Protein AF-A0A1D9NYT1-F1 (afdb_monomer_lite)

Organism: NCBI:txid185008

Structure (mmCIF, N/CA/C/O backbone):
data_AF-A0A1D9NYT1-F1
#
_entry.id   AF-A0A1D9NYT1-F1
#
loop_
_atom_site.group_PDB
_atom_site.id
_atom_site.type_symbol
_atom_site.label_atom_id
_atom_site.label_alt_id
_atom_site.label_comp_id
_atom_site.label_asym_id
_atom_site.label_entity_id
_atom_site.label_seq_id
_atom_site.pdbx_PDB_ins_code
_atom_site.Cartn_x
_atom_site.Cartn_y
_atom_site.Cartn_z
_atom_site.occupancy
_atom_site.B_iso_or_equiv
_atom_site.auth_seq_id
_atom_site.auth_comp_id
_atom_site.auth_asym_id
_atom_site.auth_atom_id
_atom_site.pdbx_PDB_model_num
ATOM 1 N N . MET A 1 1 ? 17.964 -14.470 -13.530 1.00 56.12 1 MET A N 1
ATOM 2 C CA . MET A 1 1 ? 18.693 -13.486 -14.362 1.00 56.12 1 MET A CA 1
ATOM 3 C C . MET A 1 1 ? 19.911 -14.200 -14.914 1.00 56.12 1 MET A C 1
ATOM 5 O O . MET A 1 1 ? 20.527 -14.920 -14.144 1.00 56.12 1 MET A O 1
ATOM 9 N N . ILE A 1 2 ? 20.193 -14.087 -16.212 1.00 63.97 2 ILE A N 1
ATOM 10 C CA . ILE A 1 2 ? 21.280 -14.829 -16.874 1.00 63.97 2 ILE A CA 1
ATOM 11 C C . ILE A 1 2 ? 22.540 -13.960 -16.817 1.00 63.97 2 ILE A C 1
ATOM 13 O O . ILE A 1 2 ? 22.477 -12.775 -17.153 1.00 63.97 2 ILE A O 1
ATOM 17 N N . SER A 1 3 ? 23.648 -14.510 -16.321 1.00 74.56 3 SER A N 1
ATOM 18 C CA . SER A 1 3 ? 24.915 -13.779 -16.234 1.00 74.56 3 SER A CA 1
ATOM 19 C C . SER A 1 3 ? 25.551 -13.613 -17.623 1.00 74.56 3 SER A C 1
ATOM 21 O O . SER A 1 3 ? 25.216 -14.335 -18.561 1.00 74.56 3 SER A O 1
ATOM 23 N N . ALA A 1 4 ? 26.485 -12.669 -17.783 1.00 74.50 4 ALA A N 1
ATOM 24 C CA . ALA A 1 4 ? 27.159 -12.452 -19.069 1.00 74.50 4 ALA A CA 1
ATOM 25 C C . ALA A 1 4 ? 27.926 -13.703 -19.553 1.00 74.50 4 ALA A C 1
ATOM 27 O O . ALA A 1 4 ? 27.957 -13.991 -20.750 1.00 74.50 4 ALA A O 1
ATOM 28 N N . SER A 1 5 ? 28.485 -14.489 -18.622 1.00 78.38 5 SER A N 1
ATOM 29 C CA . SER A 1 5 ? 29.131 -15.772 -18.922 1.00 78.38 5 SER A CA 1
ATOM 30 C C . SER A 1 5 ? 28.139 -16.811 -19.439 1.00 78.38 5 SER A C 1
ATOM 32 O O . SER A 1 5 ? 28.433 -17.496 -20.418 1.00 78.38 5 SER A O 1
ATOM 34 N N . ASP A 1 6 ? 26.949 -16.882 -18.842 1.00 82.12 6 ASP A N 1
ATOM 35 C CA . ASP A 1 6 ? 25.911 -17.834 -19.247 1.00 82.12 6 ASP A CA 1
ATOM 36 C C . ASP A 1 6 ? 25.328 -17.470 -20.619 1.00 82.12 6 ASP A C 1
ATOM 38 O O . ASP A 1 6 ? 25.086 -18.347 -21.447 1.00 82.12 6 ASP A O 1
ATOM 42 N N . CYS A 1 7 ? 25.164 -16.174 -20.910 1.00 80.44 7 CYS A N 1
ATOM 43 C CA . CYS A 1 7 ? 24.760 -15.703 -22.235 1.00 80.44 7 CYS A CA 1
ATOM 44 C C . CYS A 1 7 ? 25.785 -16.082 -23.316 1.00 80.44 7 CYS A C 1
ATOM 46 O O . CYS A 1 7 ? 25.397 -16.510 -24.404 1.00 80.44 7 CYS A O 1
ATOM 48 N N . LYS A 1 8 ? 27.089 -15.954 -23.028 1.00 83.12 8 LYS A N 1
ATOM 49 C CA . LYS A 1 8 ? 28.162 -16.345 -23.956 1.00 83.12 8 LYS A CA 1
ATOM 50 C C . LYS A 1 8 ? 28.163 -17.852 -24.210 1.00 83.12 8 LYS A C 1
ATOM 52 O O . LYS A 1 8 ? 28.224 -18.272 -25.365 1.00 83.12 8 LYS A O 1
ATOM 57 N N . ALA A 1 9 ? 28.042 -18.655 -23.152 1.00 86.31 9 ALA A N 1
ATOM 58 C CA . ALA A 1 9 ? 27.946 -20.108 -23.261 1.00 86.31 9 ALA A CA 1
ATOM 59 C C . ALA A 1 9 ? 26.717 -20.535 -24.081 1.00 86.31 9 ALA A C 1
ATOM 61 O O . ALA A 1 9 ? 26.832 -21.362 -24.983 1.00 86.31 9 ALA A O 1
ATOM 62 N N . ALA A 1 10 ? 25.561 -19.910 -23.842 1.00 86.75 10 ALA A N 1
ATOM 63 C CA . ALA A 1 10 ? 24.339 -20.182 -24.591 1.00 86.75 10 ALA A CA 1
ATOM 64 C C . ALA A 1 10 ? 24.484 -19.864 -26.089 1.00 86.75 10 ALA A C 1
ATOM 66 O O . ALA A 1 10 ? 24.037 -20.648 -26.923 1.00 86.75 10 ALA A O 1
ATOM 67 N N . VAL A 1 11 ? 25.122 -18.744 -26.459 1.00 87.00 11 VAL A N 1
ATOM 68 C CA . VAL A 1 11 ? 25.332 -18.418 -27.881 1.00 87.00 11 VAL A CA 1
ATOM 69 C C . VAL A 1 11 ? 26.270 -19.418 -28.555 1.00 87.00 11 VAL A C 1
ATOM 71 O O . VAL A 1 11 ? 25.957 -19.835 -29.670 1.00 87.00 11 VAL A O 1
ATOM 74 N N . LEU A 1 12 ? 27.352 -19.833 -27.882 1.00 88.50 12 LEU A N 1
ATOM 75 C CA . LEU A 1 12 ? 28.302 -20.823 -28.403 1.00 88.50 12 LEU A CA 1
ATOM 76 C C . LEU A 1 12 ? 27.639 -22.183 -28.657 1.00 88.50 12 LEU A C 1
ATOM 78 O O . LEU A 1 12 ? 27.743 -22.710 -29.763 1.00 88.50 12 LEU A O 1
ATOM 82 N N . LEU A 1 13 ? 26.892 -22.701 -27.677 1.00 90.25 13 LEU A N 1
ATOM 83 C CA . LEU A 1 13 ? 26.182 -23.980 -27.798 1.00 90.25 13 LEU A CA 1
ATOM 84 C C . LEU A 1 13 ? 25.122 -23.944 -28.909 1.00 90.25 13 LEU A C 1
ATOM 86 O O . LEU A 1 13 ? 24.969 -24.906 -29.659 1.00 90.25 13 LEU A O 1
ATOM 90 N N . ILE A 1 14 ? 24.409 -22.820 -29.061 1.00 89.38 14 ILE A N 1
ATOM 91 C CA . ILE A 1 14 ? 23.433 -22.656 -30.148 1.00 89.38 14 ILE A CA 1
ATOM 92 C C . ILE A 1 14 ? 24.137 -22.585 -31.509 1.00 89.38 14 ILE A C 1
ATOM 94 O O . ILE A 1 14 ? 23.627 -23.171 -32.461 1.00 89.38 14 ILE A O 1
ATOM 98 N N . SER A 1 15 ? 25.274 -21.885 -31.638 1.00 87.38 15 SER A N 1
ATOM 99 C CA . SER A 1 15 ? 26.021 -21.871 -32.906 1.00 87.38 15 SER A CA 1
ATOM 100 C C . SER A 1 15 ? 26.554 -23.251 -33.273 1.00 87.38 15 SER A C 1
ATOM 102 O O . SER A 1 15 ? 26.341 -23.679 -34.398 1.00 87.38 15 SER A O 1
ATOM 104 N N . GLU A 1 16 ? 27.137 -23.979 -32.319 1.00 92.31 16 GLU A N 1
ATOM 105 C CA . GLU A 1 16 ? 27.673 -25.326 -32.541 1.00 92.31 16 GLU A CA 1
ATOM 106 C C . GLU A 1 16 ? 26.578 -26.313 -32.976 1.00 92.31 16 GLU A C 1
ATOM 108 O O . GLU A 1 16 ? 26.756 -27.083 -33.922 1.00 92.31 16 GLU A O 1
ATOM 113 N N . ALA A 1 17 ? 25.404 -26.248 -32.341 1.00 90.31 17 ALA A N 1
ATOM 114 C CA . ALA A 1 17 ? 24.260 -27.065 -32.729 1.00 90.31 17 ALA A CA 1
ATOM 115 C C . ALA A 1 17 ? 23.771 -26.737 -34.150 1.00 90.31 17 ALA A C 1
ATOM 117 O O . ALA A 1 17 ? 23.423 -27.642 -34.909 1.00 90.31 17 ALA A O 1
ATOM 118 N N . VAL A 1 18 ? 23.745 -25.452 -34.524 1.00 90.62 18 VAL A N 1
ATOM 119 C CA . VAL A 1 18 ? 23.340 -25.015 -35.868 1.00 90.62 18 VAL A CA 1
ATOM 120 C C . VAL A 1 18 ? 24.358 -25.439 -36.927 1.00 90.62 18 VAL A C 1
ATOM 122 O O . VAL A 1 18 ? 23.951 -25.936 -37.976 1.00 90.62 18 VAL A O 1
ATOM 125 N N . ASP A 1 19 ? 25.655 -25.326 -36.639 1.00 91.94 19 ASP A N 1
ATOM 126 C CA . ASP A 1 19 ? 26.734 -25.780 -37.527 1.00 91.94 19 ASP A CA 1
ATOM 127 C C . ASP A 1 19 ? 26.713 -27.309 -37.704 1.00 91.94 19 ASP A C 1
ATOM 129 O O . ASP A 1 19 ? 26.993 -27.823 -38.786 1.00 91.94 19 ASP A O 1
ATOM 133 N N . SER A 1 20 ? 26.265 -28.037 -36.676 1.00 92.25 20 SER A N 1
ATOM 134 C CA . SER A 1 20 ? 26.014 -29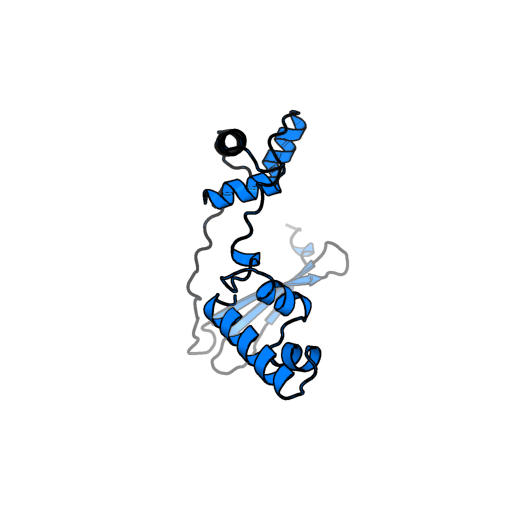.486 -36.716 1.00 92.25 20 SER A CA 1
ATOM 135 C C . SER A 1 20 ? 24.719 -29.876 -37.454 1.00 92.25 20 SER A C 1
ATOM 137 O O . SER A 1 20 ? 24.370 -31.055 -37.514 1.00 92.25 20 SER A O 1
ATOM 139 N N . GLY A 1 21 ? 23.985 -28.907 -38.017 1.00 90.56 21 GLY A N 1
ATOM 140 C CA . GLY A 1 21 ? 22.790 -29.129 -38.838 1.00 90.56 21 GLY A CA 1
ATOM 141 C C . GLY A 1 21 ? 21.449 -28.945 -38.119 1.00 90.56 21 GLY A C 1
ATOM 142 O O . GLY A 1 21 ? 20.398 -29.209 -38.711 1.00 90.56 21 GLY A O 1
ATOM 143 N N . ALA A 1 22 ? 21.431 -28.484 -36.863 1.00 89.38 22 ALA A N 1
ATOM 144 C CA . ALA A 1 22 ? 20.181 -28.188 -36.167 1.00 89.38 22 ALA A CA 1
ATOM 145 C C . ALA A 1 22 ? 19.535 -26.894 -36.685 1.00 89.38 22 ALA A C 1
ATOM 147 O O . ALA A 1 22 ? 20.186 -25.889 -36.970 1.00 89.38 22 ALA A O 1
ATOM 148 N N . VAL A 1 23 ? 18.202 -26.871 -36.742 1.00 89.94 23 VAL A N 1
ATOM 149 C CA . VAL A 1 23 ? 17.486 -25.637 -37.078 1.00 89.94 23 VAL A CA 1
ATOM 150 C C . VAL A 1 23 ? 17.529 -24.687 -35.880 1.00 89.94 23 VAL A C 1
ATOM 152 O O . VAL A 1 23 ? 17.097 -25.050 -34.787 1.00 89.94 23 VAL A O 1
ATOM 155 N N . LEU A 1 24 ? 17.973 -23.445 -36.099 1.00 87.75 24 LEU A N 1
ATOM 156 C CA . LEU A 1 24 ? 18.192 -22.431 -35.055 1.00 87.75 24 LEU A CA 1
ATOM 157 C C . LEU A 1 24 ? 17.027 -22.283 -34.066 1.00 87.75 24 LEU A C 1
ATOM 159 O O . LEU A 1 24 ? 17.259 -22.159 -32.870 1.00 87.75 24 LEU A O 1
ATOM 163 N N . TYR A 1 25 ? 15.770 -22.318 -34.528 1.00 87.62 25 TYR A N 1
ATOM 164 C CA . TYR A 1 25 ? 14.625 -22.182 -33.619 1.00 87.62 25 TYR A CA 1
ATOM 165 C C . TYR A 1 25 ? 14.515 -23.348 -32.624 1.00 87.62 25 TYR A C 1
ATOM 167 O O . TYR A 1 25 ? 14.107 -23.115 -31.491 1.00 87.62 25 TYR A O 1
ATOM 175 N N . LYS A 1 26 ? 14.883 -24.574 -33.030 1.00 90.25 26 LYS A N 1
ATOM 176 C CA . LYS A 1 26 ? 14.875 -25.754 -32.154 1.00 90.25 26 LYS A CA 1
ATOM 177 C C . LYS A 1 26 ? 15.991 -25.649 -31.125 1.00 90.25 26 LYS A C 1
ATOM 179 O O . LYS A 1 26 ? 15.722 -25.771 -29.941 1.00 90.25 26 LYS A O 1
ATOM 184 N N . ALA A 1 27 ? 17.202 -25.301 -31.564 1.00 89.56 27 ALA A N 1
ATOM 185 C CA . ALA A 1 27 ? 18.340 -25.091 -30.668 1.00 89.56 27 ALA A CA 1
ATOM 186 C C . ALA A 1 27 ? 18.072 -23.986 -29.626 1.00 89.56 27 ALA A C 1
ATOM 188 O O . ALA A 1 27 ? 18.396 -24.140 -28.453 1.00 89.56 27 ALA A O 1
ATOM 189 N N . CYS A 1 28 ? 17.423 -22.884 -30.025 1.00 89.19 28 CYS A N 1
ATOM 190 C CA . CYS A 1 28 ? 17.000 -21.846 -29.083 1.00 89.19 28 CYS A CA 1
ATOM 191 C C . CYS A 1 28 ? 15.900 -22.329 -28.115 1.00 89.19 28 CYS A C 1
ATOM 193 O O . CYS A 1 28 ? 15.911 -21.937 -26.948 1.00 89.19 28 CYS A O 1
ATOM 195 N N . ALA A 1 29 ? 14.966 -23.167 -28.582 1.00 89.31 29 ALA A N 1
ATOM 196 C CA . ALA A 1 29 ? 13.872 -23.693 -27.766 1.00 89.31 29 ALA A CA 1
ATOM 197 C C . ALA A 1 29 ? 14.360 -24.632 -26.651 1.00 89.31 29 ALA A C 1
ATOM 199 O O . ALA A 1 29 ? 13.847 -24.530 -25.540 1.00 89.31 29 ALA A O 1
ATOM 200 N N . GLU A 1 30 ? 15.381 -25.459 -26.906 1.00 91.25 30 GLU A N 1
ATOM 201 C CA . GLU A 1 30 ? 15.987 -26.340 -25.888 1.00 91.25 30 GLU A CA 1
ATOM 202 C C . GLU A 1 30 ? 16.552 -25.558 -24.692 1.00 91.25 30 GLU A C 1
ATOM 204 O O . GLU A 1 30 ? 16.453 -25.989 -23.547 1.00 91.25 30 GLU A O 1
ATOM 209 N N . LEU A 1 31 ? 17.092 -24.360 -24.938 1.00 86.44 31 LEU A N 1
ATOM 210 C CA . LEU A 1 31 ? 17.597 -23.472 -23.886 1.00 86.44 31 LEU A CA 1
ATOM 211 C C . LEU A 1 31 ? 16.523 -22.529 -23.316 1.00 86.44 31 LEU A C 1
ATOM 213 O O . LEU A 1 31 ? 16.823 -21.719 -22.441 1.00 86.44 31 LEU A O 1
ATOM 217 N N . GLY A 1 32 ? 15.277 -22.604 -23.798 1.00 88.12 32 GLY A N 1
ATOM 218 C CA . GLY A 1 32 ? 14.173 -21.746 -23.354 1.00 88.12 32 GLY A CA 1
ATOM 219 C C . GLY A 1 32 ? 14.299 -20.283 -23.797 1.00 88.12 32 GLY A C 1
ATOM 220 O O . GLY A 1 32 ? 13.742 -19.385 -23.162 1.00 88.12 32 GLY A O 1
ATOM 221 N N . ILE A 1 33 ? 15.044 -20.013 -24.873 1.00 86.94 33 ILE A N 1
ATOM 222 C CA . ILE A 1 33 ? 15.375 -18.660 -25.333 1.00 86.94 33 ILE A CA 1
ATOM 223 C C . ILE A 1 33 ? 14.709 -18.391 -26.686 1.00 86.94 33 ILE A C 1
ATOM 225 O O . ILE A 1 33 ? 14.588 -19.260 -27.544 1.00 86.94 33 ILE A O 1
ATOM 229 N N . SER A 1 34 ? 14.277 -17.150 -26.920 1.00 87.25 34 SER A N 1
ATOM 230 C CA . SER A 1 34 ? 13.740 -16.760 -28.228 1.00 87.25 34 SER A CA 1
ATOM 231 C C . SER A 1 34 ? 14.856 -16.478 -29.244 1.00 87.25 34 SER A C 1
ATOM 233 O O . SER A 1 34 ? 15.895 -15.910 -28.898 1.00 87.25 34 SER A O 1
ATOM 235 N N . LYS A 1 35 ? 14.601 -16.734 -30.537 1.00 87.06 35 LYS A N 1
ATOM 236 C CA . LYS A 1 35 ? 15.493 -16.323 -31.645 1.00 87.06 35 LYS A CA 1
ATOM 237 C C . LYS A 1 35 ? 15.866 -14.834 -31.577 1.00 87.06 35 LYS A C 1
ATOM 239 O O . LYS A 1 35 ? 16.987 -14.454 -31.903 1.00 87.06 35 LYS A O 1
ATOM 244 N N . ARG A 1 36 ? 14.932 -13.984 -31.133 1.00 84.56 36 ARG A N 1
ATOM 245 C CA . ARG A 1 36 ? 15.146 -12.539 -30.956 1.00 84.56 36 ARG A CA 1
ATOM 246 C C . ARG A 1 36 ? 16.203 -12.253 -29.889 1.00 84.56 36 ARG A C 1
ATOM 248 O O . ARG A 1 36 ? 17.044 -11.387 -30.102 1.00 84.56 36 ARG A O 1
ATOM 255 N N . THR A 1 37 ? 16.164 -12.971 -28.770 1.00 83.75 37 THR A N 1
ATOM 256 C CA . THR A 1 37 ? 17.137 -12.840 -27.678 1.00 83.75 37 THR A CA 1
ATOM 257 C C . THR A 1 37 ? 18.516 -13.345 -28.108 1.00 83.75 37 THR A C 1
ATOM 259 O O . THR A 1 37 ? 19.492 -12.628 -27.916 1.00 83.75 37 THR A O 1
ATOM 262 N N . TYR A 1 38 ? 18.584 -14.497 -28.789 1.00 85.69 38 TYR A N 1
ATOM 263 C CA . TYR A 1 38 ? 19.827 -15.026 -29.370 1.00 85.69 38 TYR A CA 1
ATOM 264 C C . TYR A 1 38 ? 20.479 -14.030 -30.341 1.00 85.69 38 TYR A C 1
ATOM 266 O O . TYR A 1 38 ? 21.636 -13.657 -30.168 1.00 85.69 38 TYR A O 1
ATOM 274 N N . ASN A 1 39 ? 19.718 -13.520 -31.316 1.00 85.31 39 ASN A N 1
ATOM 275 C CA . ASN A 1 39 ? 20.224 -12.537 -32.278 1.00 85.31 39 ASN A CA 1
ATOM 276 C C . ASN A 1 39 ? 20.645 -11.225 -31.598 1.00 85.31 39 ASN A C 1
ATOM 278 O O . ASN A 1 39 ? 21.610 -10.595 -32.017 1.00 85.31 39 ASN A O 1
ATOM 282 N N . ARG A 1 40 ? 19.941 -10.807 -30.538 1.00 81.00 40 ARG A N 1
ATOM 283 C CA . ARG A 1 40 ? 20.298 -9.616 -29.753 1.00 81.00 40 ARG A CA 1
ATOM 284 C C . ARG A 1 40 ? 21.642 -9.783 -29.042 1.00 81.00 40 ARG A C 1
ATOM 286 O O . ARG A 1 40 ? 22.408 -8.823 -29.001 1.00 81.00 40 ARG A O 1
ATOM 293 N N . TRP A 1 41 ? 21.922 -10.965 -28.494 1.00 82.62 41 TRP A N 1
ATOM 294 C CA . TRP A 1 41 ? 23.212 -11.266 -27.869 1.00 82.62 41 TRP A CA 1
ATOM 295 C C . TRP A 1 41 ? 24.329 -11.405 -28.907 1.00 82.62 41 TRP A C 1
ATOM 297 O O . TRP A 1 41 ? 25.379 -10.804 -28.725 1.00 82.62 41 TRP A O 1
ATOM 307 N N . LYS A 1 42 ? 24.075 -12.099 -30.025 1.00 79.56 42 LYS A N 1
ATOM 308 C CA . LYS A 1 42 ? 25.046 -12.303 -31.114 1.00 79.56 42 LYS A CA 1
ATOM 309 C C . LYS A 1 42 ? 25.454 -11.007 -31.826 1.00 79.56 42 LYS A C 1
ATOM 311 O O . LYS A 1 42 ? 26.614 -10.846 -32.171 1.00 79.56 42 LYS A O 1
ATOM 316 N N . ASN A 1 43 ? 24.513 -10.086 -32.037 1.00 75.25 43 ASN A N 1
ATOM 317 C CA . ASN A 1 43 ? 24.761 -8.830 -32.756 1.00 75.25 43 ASN A CA 1
ATOM 318 C C . ASN A 1 43 ? 25.246 -7.689 -31.839 1.00 75.25 43 ASN A C 1
ATOM 320 O O . ASN A 1 43 ? 25.303 -6.541 -32.274 1.00 75.25 43 ASN A O 1
ATOM 324 N N . THR A 1 44 ? 25.514 -7.961 -30.556 1.00 67.88 44 THR A N 1
ATOM 325 C CA . THR A 1 44 ? 26.078 -6.968 -29.634 1.00 67.88 44 THR A CA 1
ATOM 326 C C . THR A 1 44 ? 27.583 -7.184 -29.533 1.00 67.88 44 THR A C 1
ATOM 328 O O . THR A 1 44 ? 28.040 -8.223 -29.075 1.00 67.88 44 THR A O 1
ATOM 331 N N . ASP A 1 45 ? 28.330 -6.167 -29.937 1.00 57.81 45 ASP A N 1
ATOM 332 C CA . ASP A 1 45 ? 29.715 -6.243 -30.399 1.00 57.81 45 ASP A CA 1
ATOM 333 C C . ASP A 1 45 ? 30.799 -6.390 -29.308 1.00 57.81 45 ASP A C 1
ATOM 335 O O . ASP A 1 45 ? 31.854 -5.794 -29.462 1.00 57.81 45 ASP A O 1
ATOM 339 N N . ASN A 1 46 ? 30.563 -7.125 -28.202 1.00 58.31 46 ASN A N 1
ATOM 340 C CA . ASN A 1 46 ? 31.637 -7.859 -27.484 1.00 58.31 46 ASN A CA 1
ATOM 341 C C . ASN A 1 46 ? 31.227 -8.581 -26.187 1.00 58.31 46 ASN A C 1
ATOM 343 O O . ASN A 1 46 ? 31.858 -9.579 -25.851 1.00 58.31 46 ASN A O 1
ATOM 347 N N . ASP A 1 47 ? 30.188 -8.159 -25.459 1.00 59.25 47 ASP A N 1
ATOM 348 C CA . ASP A 1 47 ? 30.081 -8.619 -24.058 1.00 59.25 47 ASP A CA 1
ATOM 349 C C . ASP A 1 47 ? 29.028 -9.694 -23.762 1.00 59.25 47 ASP A C 1
ATOM 351 O O . ASP A 1 47 ? 28.951 -10.166 -22.631 1.00 59.25 47 ASP A O 1
ATOM 355 N N . TYR A 1 48 ? 28.196 -10.111 -24.726 1.00 63.56 48 TYR A N 1
ATOM 356 C CA . TYR A 1 48 ? 27.083 -11.053 -24.477 1.00 63.56 48 TYR A CA 1
ATOM 357 C C . TYR A 1 48 ? 26.197 -10.661 -23.271 1.00 63.56 48 TYR A C 1
ATOM 359 O O . TYR A 1 48 ? 25.449 -11.476 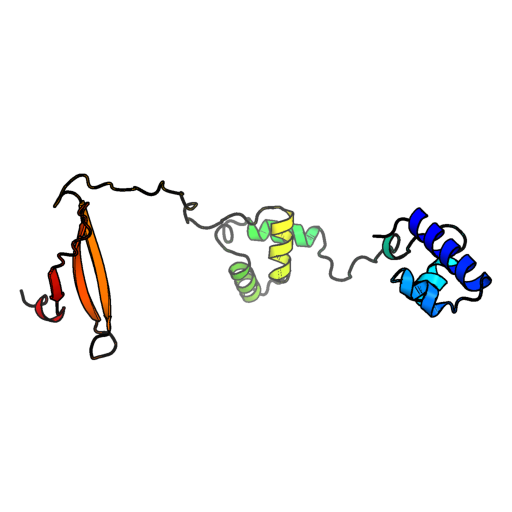-22.739 1.00 63.56 48 TYR A O 1
ATOM 367 N N . ILE A 1 49 ? 26.249 -9.404 -22.819 1.00 61.56 49 ILE A N 1
ATOM 368 C CA . ILE A 1 49 ? 25.491 -8.942 -21.660 1.00 61.56 49 ILE A CA 1
ATOM 369 C C . ILE A 1 49 ? 24.030 -8.816 -22.073 1.00 61.56 49 ILE A C 1
ATOM 371 O O . ILE A 1 49 ? 23.694 -8.205 -23.096 1.00 61.56 49 ILE A O 1
ATOM 375 N N . ASP A 1 50 ? 23.131 -9.353 -21.248 1.00 64.25 50 ASP A N 1
ATOM 376 C CA . ASP A 1 50 ? 21.720 -9.056 -21.411 1.00 64.25 50 ASP A CA 1
ATOM 377 C C . ASP A 1 50 ? 21.476 -7.569 -21.118 1.00 64.25 50 ASP A C 1
ATOM 379 O O . ASP A 1 50 ? 21.467 -7.135 -19.968 1.00 64.25 50 ASP A O 1
ATOM 383 N N . LYS A 1 51 ? 21.273 -6.766 -22.172 1.00 62.62 51 LYS A N 1
ATOM 384 C CA . LYS A 1 51 ? 21.053 -5.312 -22.064 1.00 62.62 51 LYS A CA 1
ATOM 385 C C . LYS A 1 51 ? 19.814 -4.942 -21.246 1.00 62.62 51 LYS A C 1
ATOM 387 O O . LYS A 1 51 ? 19.679 -3.785 -20.868 1.00 62.62 51 LYS A O 1
ATOM 392 N N . CYS A 1 52 ? 18.923 -5.891 -20.946 1.00 60.84 52 CYS A N 1
ATOM 393 C CA . CYS A 1 52 ? 17.868 -5.692 -19.951 1.00 60.84 52 CYS A CA 1
ATOM 394 C C . CYS A 1 52 ? 18.442 -5.265 -18.588 1.00 60.84 52 CYS A C 1
ATOM 396 O O . CYS A 1 52 ? 17.807 -4.478 -17.891 1.00 60.84 52 CYS A O 1
ATOM 398 N N . THR A 1 53 ? 19.639 -5.750 -18.242 1.00 60.19 53 THR A N 1
ATOM 399 C CA . THR A 1 53 ? 20.348 -5.466 -16.988 1.00 60.19 53 THR A CA 1
ATOM 400 C C . THR A 1 53 ? 21.011 -4.088 -16.998 1.00 60.19 53 THR A C 1
ATOM 402 O O . THR A 1 53 ? 21.039 -3.412 -15.977 1.00 60.19 53 THR A O 1
ATOM 405 N N . THR A 1 54 ? 21.511 -3.645 -18.153 1.00 61.12 54 THR A N 1
ATOM 406 C CA . THR A 1 54 ? 22.265 -2.383 -18.301 1.00 61.12 54 THR A CA 1
ATOM 407 C C . THR A 1 54 ? 21.419 -1.229 -18.838 1.00 61.12 54 THR A C 1
ATOM 409 O O . THR A 1 54 ? 21.921 -0.124 -19.035 1.00 61.12 54 THR A O 1
ATOM 412 N N . CYS A 1 55 ? 20.137 -1.466 -19.127 1.00 63.59 55 CYS A N 1
ATOM 413 C CA . CYS A 1 55 ? 19.245 -0.435 -19.635 1.00 63.59 55 CYS A CA 1
ATOM 414 C C . CYS A 1 55 ? 18.994 0.609 -18.542 1.00 63.59 55 CYS A C 1
ATOM 416 O O . CYS A 1 55 ? 18.226 0.374 -17.607 1.00 63.59 55 CYS A O 1
ATOM 418 N N . VAL A 1 56 ? 19.635 1.773 -18.682 1.00 69.75 56 VAL A N 1
ATOM 419 C CA . VAL A 1 56 ? 19.332 2.958 -17.878 1.00 69.75 56 VAL A CA 1
ATOM 420 C C . VAL A 1 56 ? 17.922 3.404 -18.246 1.00 69.75 56 VAL A C 1
ATOM 422 O O . VAL A 1 56 ? 17.680 3.933 -19.331 1.00 69.75 56 VAL A O 1
ATOM 425 N N . ARG A 1 57 ? 16.965 3.128 -17.360 1.00 73.94 57 ARG A N 1
ATOM 426 C CA . ARG A 1 57 ? 15.593 3.608 -17.524 1.00 73.94 57 ARG A CA 1
ATOM 427 C C . ARG A 1 57 ? 15.572 5.096 -17.176 1.00 73.94 57 ARG A C 1
ATOM 429 O O . ARG A 1 57 ? 16.053 5.442 -16.097 1.00 73.94 57 ARG A O 1
ATOM 436 N N . PRO A 1 58 ? 15.034 5.966 -18.048 1.00 77.81 58 PRO A N 1
ATOM 437 C CA . PRO A 1 58 ? 14.882 7.372 -17.707 1.00 77.81 58 PRO A CA 1
ATOM 438 C C . PRO A 1 58 ? 13.980 7.507 -16.480 1.00 77.81 58 PRO A C 1
ATOM 440 O O . PRO A 1 58 ? 13.077 6.689 -16.263 1.00 77.81 58 PRO A O 1
ATOM 443 N N . GLU A 1 59 ? 14.229 8.534 -15.671 1.00 75.81 59 GLU A N 1
ATOM 444 C CA . GLU A 1 59 ? 13.362 8.809 -14.532 1.00 75.81 59 GLU A CA 1
ATOM 445 C C . GLU A 1 59 ? 11.942 9.123 -15.026 1.00 75.81 59 GLU A C 1
ATOM 447 O O . GLU A 1 59 ? 11.778 9.848 -16.013 1.00 75.81 59 GLU A O 1
ATOM 452 N N . PRO A 1 60 ? 10.897 8.561 -14.394 1.00 80.50 60 PRO A N 1
ATOM 453 C CA . PRO A 1 60 ? 9.533 8.811 -14.828 1.00 80.50 60 PRO A CA 1
ATOM 454 C C . PRO A 1 60 ? 9.192 10.295 -14.645 1.00 80.50 60 PRO A C 1
ATOM 456 O O . PRO A 1 60 ? 9.496 10.875 -13.607 1.00 80.50 60 PRO A O 1
ATOM 459 N N . ALA A 1 61 ? 8.501 10.896 -15.618 1.00 76.00 61 ALA A N 1
ATOM 460 C CA . ALA A 1 61 ? 8.144 12.320 -15.588 1.00 76.00 61 ALA A CA 1
ATOM 461 C C . ALA A 1 61 ? 7.322 12.726 -14.347 1.00 76.00 61 ALA A C 1
ATOM 463 O O . ALA A 1 61 ? 7.418 13.853 -13.879 1.00 76.00 61 ALA A O 1
ATOM 464 N N . ASN A 1 62 ? 6.560 11.783 -13.785 1.00 77.62 62 ASN A N 1
ATOM 465 C CA . ASN A 1 62 ? 5.709 11.989 -12.609 1.00 77.62 62 ASN A CA 1
ATOM 466 C C . ASN A 1 62 ? 6.413 11.615 -11.293 1.00 77.62 62 ASN A C 1
ATOM 468 O O . ASN A 1 62 ? 5.755 11.303 -10.298 1.00 77.62 62 ASN A O 1
ATOM 472 N N . LYS A 1 63 ? 7.748 11.539 -11.289 1.00 82.88 63 LYS A N 1
ATOM 473 C CA . LYS A 1 63 ? 8.510 11.276 -10.070 1.00 82.88 63 LYS A CA 1
ATOM 474 C C . LYS A 1 63 ? 8.358 12.475 -9.135 1.00 82.88 63 LYS A C 1
ATOM 476 O O . LYS A 1 63 ? 8.734 13.584 -9.498 1.00 82.88 63 LYS A O 1
ATOM 481 N N . LEU A 1 64 ? 7.833 12.225 -7.935 1.00 81.56 64 LEU A N 1
ATOM 482 C CA . LEU A 1 64 ? 7.746 13.242 -6.890 1.00 81.56 64 LEU A CA 1
ATOM 483 C C . LEU A 1 64 ? 9.131 13.812 -6.600 1.00 81.56 64 LEU A C 1
ATOM 485 O O . LEU A 1 64 ? 10.065 13.050 -6.309 1.00 81.56 64 LEU A O 1
ATOM 489 N N . LYS A 1 65 ? 9.234 15.137 -6.647 1.00 86.25 65 LYS A N 1
ATOM 490 C CA . LYS A 1 65 ? 10.444 15.865 -6.270 1.00 86.25 65 LYS A CA 1
ATOM 491 C C . LYS A 1 65 ? 10.707 15.695 -4.777 1.00 86.25 65 LYS A C 1
ATOM 493 O O . LYS A 1 65 ? 9.801 15.420 -3.990 1.00 86.25 65 LYS A O 1
ATOM 498 N N . THR A 1 66 ? 11.956 15.892 -4.370 1.00 85.38 66 THR A N 1
ATOM 499 C CA . THR A 1 66 ? 12.340 15.833 -2.952 1.00 85.38 66 THR A CA 1
ATOM 500 C C . THR A 1 66 ? 11.570 16.860 -2.116 1.00 85.38 66 THR A C 1
ATOM 502 O O . THR A 1 66 ? 11.128 16.538 -1.021 1.00 85.38 66 THR A O 1
ATOM 505 N N . GLU A 1 67 ? 11.321 18.047 -2.673 1.00 87.75 67 GLU A N 1
ATOM 506 C CA . GLU A 1 67 ? 10.527 19.112 -2.042 1.00 87.75 67 GLU A CA 1
ATOM 507 C C . GLU A 1 67 ? 9.075 18.678 -1.783 1.00 87.75 67 GLU A C 1
ATOM 509 O O . GLU A 1 67 ? 8.563 18.830 -0.678 1.00 87.75 67 GLU A O 1
ATOM 514 N N . GLU A 1 68 ? 8.422 18.059 -2.772 1.00 87.88 68 GLU A N 1
ATOM 515 C CA . GLU A 1 68 ? 7.044 17.563 -2.647 1.00 87.88 68 GLU A CA 1
ATOM 516 C C . GLU A 1 68 ? 6.948 16.427 -1.624 1.00 87.88 68 GLU A C 1
ATOM 518 O O . GLU A 1 68 ? 5.983 16.341 -0.868 1.00 87.88 68 GLU A O 1
ATOM 523 N N . ARG A 1 69 ? 7.968 15.561 -1.563 1.00 90.88 69 ARG A N 1
ATOM 524 C CA . ARG A 1 69 ? 8.063 14.511 -0.539 1.00 90.88 69 ARG A CA 1
ATOM 525 C C . ARG A 1 69 ? 8.159 15.110 0.860 1.00 90.88 69 ARG A C 1
ATOM 527 O O . ARG A 1 69 ? 7.504 14.611 1.767 1.00 90.88 69 ARG A O 1
ATOM 534 N N . GLN A 1 70 ? 8.945 16.167 1.029 1.00 89.12 70 GLN A N 1
ATOM 535 C CA . GLN A 1 70 ? 9.101 16.833 2.317 1.00 89.12 70 GLN A CA 1
ATOM 536 C C . GLN A 1 70 ? 7.811 17.533 2.749 1.00 89.12 70 GLN A C 1
ATOM 538 O O . GLN A 1 70 ? 7.377 17.355 3.880 1.00 89.12 70 GLN A O 1
ATOM 543 N N . LEU A 1 71 ? 7.113 18.176 1.809 1.00 91.06 71 LEU A N 1
ATOM 544 C CA . LEU A 1 71 ? 5.794 18.754 2.058 1.00 91.06 71 LEU A CA 1
ATOM 545 C C . LEU A 1 71 ? 4.769 17.702 2.521 1.00 91.06 71 LEU A C 1
ATOM 547 O O . LEU A 1 71 ? 3.952 17.978 3.401 1.00 91.06 71 LEU A O 1
ATOM 551 N N . ILE A 1 72 ? 4.818 16.483 1.966 1.00 91.56 72 ILE A N 1
ATOM 552 C CA . ILE A 1 72 ? 3.994 15.354 2.429 1.00 91.56 72 ILE A CA 1
ATOM 553 C C . ILE A 1 72 ? 4.312 15.012 3.892 1.00 91.56 72 ILE A C 1
ATOM 555 O O . ILE A 1 72 ? 3.380 14.833 4.678 1.00 91.56 72 ILE A O 1
ATOM 559 N N . PHE A 1 73 ? 5.592 14.944 4.273 1.00 89.06 73 PHE A N 1
ATOM 560 C CA . PHE A 1 73 ? 5.992 14.675 5.660 1.00 89.06 73 PHE A CA 1
ATOM 561 C C . PHE A 1 73 ? 5.528 15.769 6.615 1.00 89.06 73 PHE A C 1
ATOM 563 O O . PHE A 1 73 ? 4.881 15.464 7.615 1.00 89.06 73 PHE A O 1
ATOM 570 N N . ASP A 1 74 ? 5.786 17.030 6.278 1.00 90.31 74 ASP A N 1
ATOM 571 C CA . ASP A 1 74 ? 5.411 18.175 7.108 1.00 90.31 74 ASP A CA 1
ATOM 572 C C . ASP A 1 74 ? 3.892 18.231 7.316 1.00 90.31 74 ASP A C 1
ATOM 574 O O . ASP A 1 74 ? 3.408 18.450 8.427 1.00 90.31 74 ASP A O 1
ATOM 578 N N . THR A 1 75 ? 3.123 17.935 6.265 1.00 90.50 75 THR A N 1
ATOM 579 C CA . THR A 1 75 ? 1.661 17.875 6.349 1.00 90.50 75 THR A CA 1
ATOM 580 C C . THR A 1 75 ? 1.210 16.735 7.264 1.00 90.50 75 THR A C 1
ATOM 582 O O . THR A 1 75 ? 0.406 16.950 8.170 1.00 90.50 75 THR A O 1
ATOM 585 N N . MET A 1 76 ? 1.748 15.525 7.084 1.00 88.94 76 MET A N 1
ATOM 586 C CA . MET A 1 76 ? 1.361 14.346 7.873 1.00 88.94 76 MET A CA 1
ATOM 587 C C . MET A 1 76 ? 1.814 14.403 9.339 1.00 88.94 76 MET A C 1
ATOM 589 O O . MET A 1 76 ? 1.221 13.708 10.166 1.00 88.94 76 MET A O 1
ATOM 593 N N . ASN A 1 77 ? 2.847 15.187 9.652 1.00 87.81 77 ASN A N 1
ATOM 594 C CA . ASN A 1 77 ? 3.369 15.390 11.007 1.00 87.81 77 ASN A CA 1
ATOM 595 C C . ASN A 1 77 ? 2.851 16.677 11.668 1.00 87.81 77 ASN A C 1
ATOM 597 O O . ASN A 1 77 ? 3.215 16.973 12.805 1.00 87.81 77 ASN A O 1
ATOM 601 N N . SER A 1 78 ? 1.979 17.428 10.994 1.00 89.62 78 SER A N 1
ATOM 602 C CA . SER A 1 78 ? 1.310 18.578 11.599 1.00 89.62 78 SER A CA 1
ATOM 603 C C . SER A 1 78 ? 0.348 18.140 12.710 1.00 89.62 78 SER A C 1
ATOM 605 O O . SER A 1 78 ? -0.243 17.057 12.655 1.00 89.62 78 SER A O 1
ATOM 607 N N . GLU A 1 79 ? 0.149 18.998 13.714 1.00 86.06 79 GLU A N 1
ATOM 608 C CA . GLU A 1 79 ? -0.718 18.701 14.868 1.00 86.06 79 GLU A CA 1
ATOM 609 C C . GLU A 1 79 ? -2.155 18.349 14.453 1.00 86.06 79 GLU A C 1
ATOM 611 O O . GLU A 1 79 ? -2.801 17.501 15.069 1.00 86.06 79 GLU A O 1
ATOM 616 N N . GLU A 1 80 ? -2.637 18.950 13.365 1.00 88.50 80 GLU A N 1
ATOM 617 C CA . GLU A 1 80 ? -3.973 18.715 12.823 1.00 88.50 80 GLU A CA 1
ATOM 618 C C . GLU A 1 80 ? -4.149 17.297 12.247 1.00 88.50 80 GLU A C 1
ATOM 620 O O . GLU A 1 80 ? -5.215 16.685 12.384 1.00 88.50 80 GLU A O 1
ATOM 625 N N . PHE A 1 81 ? -3.105 16.758 11.611 1.00 87.81 81 PHE A N 1
ATOM 626 C CA . PHE A 1 81 ? -3.149 15.478 10.901 1.00 87.81 81 PHE A CA 1
ATOM 627 C C . PHE A 1 81 ? -2.418 14.342 11.631 1.00 87.81 81 PHE A C 1
ATOM 629 O O . PHE A 1 81 ? -2.460 13.201 11.169 1.00 87.81 81 PHE A O 1
ATOM 636 N N . ALA A 1 82 ? -1.832 14.605 12.803 1.00 82.69 82 ALA A N 1
ATOM 637 C CA . ALA A 1 82 ? -1.037 13.644 13.573 1.00 82.69 82 ALA A CA 1
ATOM 638 C C . ALA A 1 82 ? -1.753 12.304 13.843 1.00 82.69 82 ALA A C 1
ATOM 640 O O . ALA A 1 82 ? -1.132 11.243 13.815 1.00 82.69 82 ALA A O 1
ATOM 641 N N . SER A 1 83 ? -3.071 12.340 14.067 1.00 84.00 83 SER A N 1
ATOM 642 C CA . SER A 1 83 ? -3.896 11.151 14.347 1.00 84.00 83 SER A CA 1
ATOM 643 C C . SER A 1 83 ? -4.657 10.603 13.133 1.00 84.00 83 SER A C 1
ATOM 645 O O . SER A 1 83 ? -5.363 9.602 13.260 1.00 84.00 83 SER A O 1
ATOM 647 N N . LYS A 1 84 ? -4.530 11.241 11.964 1.00 87.56 84 LYS A N 1
ATOM 648 C CA . LYS A 1 84 ? -5.292 10.913 10.754 1.00 87.56 84 LYS A CA 1
ATOM 649 C C . LYS A 1 84 ? -4.479 10.054 9.792 1.00 87.56 84 LYS A C 1
ATOM 651 O O . LYS A 1 84 ? -3.251 10.122 9.723 1.00 87.56 84 LYS A O 1
ATOM 656 N N . THR A 1 85 ? -5.184 9.229 9.031 1.00 88.38 85 THR A N 1
ATOM 657 C CA . THR A 1 85 ? -4.587 8.392 7.981 1.00 88.38 85 THR A CA 1
ATOM 658 C C . THR A 1 85 ? -4.552 9.134 6.640 1.00 88.38 85 THR A C 1
ATOM 660 O O . THR A 1 85 ? -5.367 10.029 6.424 1.00 88.38 85 THR A O 1
ATOM 663 N N . PRO A 1 86 ? -3.664 8.769 5.693 1.00 90.69 86 PRO A N 1
ATOM 664 C CA . PRO A 1 86 ? -3.624 9.404 4.371 1.00 90.69 86 PRO A CA 1
ATOM 665 C C . PRO A 1 86 ? -4.973 9.418 3.634 1.00 90.69 86 PRO A C 1
ATOM 667 O O . PRO A 1 86 ? -5.301 10.412 2.990 1.00 90.69 86 PRO A O 1
ATOM 670 N N . CYS A 1 87 ? -5.778 8.362 3.795 1.00 90.94 87 CYS A N 1
ATOM 671 C CA . CYS A 1 87 ? -7.142 8.270 3.264 1.00 90.94 87 CYS A CA 1
ATOM 672 C C . CYS A 1 87 ? -8.073 9.379 3.791 1.00 90.94 87 CYS A C 1
ATOM 674 O O . CYS A 1 87 ? -9.003 9.773 3.098 1.00 90.94 87 CYS A O 1
ATOM 676 N N . GLU A 1 88 ? -7.841 9.892 5.001 1.00 90.56 88 GLU A N 1
ATOM 677 C CA . GLU A 1 88 ? -8.615 10.993 5.587 1.00 90.56 88 GLU A CA 1
ATOM 678 C C . GLU A 1 88 ? -7.999 12.358 5.266 1.00 90.56 88 GLU A C 1
ATOM 680 O O . GLU A 1 88 ? -8.723 13.320 5.024 1.00 90.56 88 GLU A O 1
ATOM 685 N N . VAL A 1 89 ? -6.666 12.455 5.260 1.00 92.50 89 VAL A N 1
ATOM 686 C CA . VAL A 1 89 ? -5.943 13.717 5.036 1.00 92.50 89 VAL A CA 1
ATOM 687 C C . VAL A 1 89 ? -6.130 14.221 3.605 1.00 92.50 89 VAL A C 1
ATOM 689 O O . VAL A 1 89 ? -6.393 15.404 3.408 1.00 92.50 89 VAL A O 1
ATOM 692 N N . VAL A 1 90 ? -6.032 13.342 2.603 1.00 92.81 90 VAL A N 1
ATOM 693 C CA . VAL A 1 90 ? -6.111 13.743 1.187 1.00 92.81 90 VAL A CA 1
ATOM 694 C C . VAL A 1 90 ? -7.462 14.389 0.830 1.00 92.81 90 VAL A C 1
ATOM 696 O O . VAL A 1 90 ? -7.435 15.463 0.229 1.00 92.81 90 VAL A O 1
ATOM 699 N N . PRO A 1 91 ? -8.628 13.836 1.224 1.00 93.50 91 PRO A N 1
ATOM 700 C CA . PRO A 1 91 ? -9.914 14.515 1.055 1.00 93.50 91 PRO A CA 1
ATOM 701 C C . PRO A 1 91 ? -9.988 15.870 1.766 1.00 93.50 91 PRO A C 1
ATOM 703 O O . PRO A 1 91 ? -10.415 16.840 1.155 1.00 93.50 91 PRO A O 1
ATOM 706 N N . ILE A 1 92 ? -9.499 15.975 3.009 1.00 93.38 92 ILE A N 1
ATOM 707 C CA . ILE A 1 92 ? -9.517 17.244 3.762 1.00 93.38 92 ILE A CA 1
ATOM 708 C C . ILE A 1 92 ? -8.681 18.322 3.055 1.00 93.38 92 ILE A C 1
ATOM 710 O O . ILE A 1 92 ? -9.068 19.490 3.021 1.00 93.38 92 ILE A O 1
ATOM 714 N N . LEU A 1 93 ? -7.531 17.950 2.486 1.00 94.00 93 LEU A N 1
ATOM 715 C CA . LEU A 1 93 ? -6.708 18.863 1.691 1.00 94.00 93 LEU A CA 1
ATOM 716 C C . LEU A 1 93 ? -7.409 19.266 0.388 1.00 94.00 93 LEU A C 1
ATOM 718 O O . LEU A 1 93 ? -7.386 20.442 0.024 1.00 94.00 93 LEU A O 1
ATOM 722 N N . ALA A 1 94 ? -8.076 18.320 -0.277 1.00 92.69 94 ALA A N 1
ATOM 723 C CA . ALA A 1 94 ? -8.846 18.588 -1.488 1.00 92.69 94 ALA A CA 1
ATOM 724 C C . ALA A 1 94 ? -10.026 19.538 -1.222 1.00 92.69 94 ALA A C 1
ATOM 726 O O . ALA A 1 94 ? -10.229 20.472 -1.997 1.00 92.69 94 ALA A O 1
ATOM 727 N N . ASP A 1 95 ? -10.728 19.377 -0.096 1.00 94.25 95 ASP A N 1
ATOM 728 C CA . ASP A 1 95 ? -11.796 20.285 0.347 1.00 94.25 95 ASP A CA 1
ATOM 729 C C . ASP A 1 95 ? -11.274 21.713 0.590 1.00 94.25 95 ASP A C 1
ATOM 731 O O . ASP A 1 95 ? -11.997 22.692 0.408 1.00 94.25 95 ASP A O 1
ATOM 735 N N . ARG A 1 96 ? -9.992 21.853 0.953 1.00 93.38 96 ARG A N 1
ATOM 736 C CA . ARG A 1 96 ? -9.288 23.143 1.096 1.00 93.38 96 ARG A CA 1
ATOM 737 C C . ARG A 1 96 ? -8.714 23.678 -0.218 1.00 93.38 96 ARG A C 1
ATOM 739 O O . ARG A 1 96 ? -8.103 24.744 -0.218 1.00 93.38 96 ARG A O 1
ATOM 746 N N . GLY A 1 97 ? -8.873 22.950 -1.323 1.00 92.19 97 GLY A N 1
ATOM 747 C CA . GLY A 1 97 ? -8.305 23.298 -2.625 1.00 92.19 97 GLY A CA 1
ATOM 748 C C . GLY A 1 97 ? -6.789 23.098 -2.728 1.00 92.19 97 GLY A C 1
ATOM 749 O O . GLY A 1 97 ? -6.168 23.634 -3.644 1.00 92.19 97 GLY A O 1
ATOM 750 N N . ILE A 1 98 ? -6.178 22.344 -1.809 1.00 92.00 98 ILE A N 1
ATOM 751 C CA . ILE A 1 98 ? -4.733 22.092 -1.777 1.00 92.00 98 ILE A CA 1
ATOM 752 C C . ILE A 1 98 ? -4.464 20.691 -2.328 1.00 92.00 98 ILE A C 1
ATOM 754 O O . ILE A 1 98 ? -4.864 19.690 -1.737 1.00 92.00 98 ILE A O 1
ATOM 758 N N . TYR A 1 99 ? -3.738 20.604 -3.445 1.00 89.94 99 TYR A N 1
ATOM 759 C CA . TYR A 1 99 ? -3.300 19.328 -4.011 1.00 89.94 99 TYR A CA 1
ATOM 760 C C . TYR A 1 99 ? -1.781 19.180 -3.915 1.00 89.94 99 TYR A C 1
ATOM 762 O O . TYR A 1 99 ? -1.040 19.925 -4.550 1.00 89.94 99 TYR A O 1
ATOM 770 N N . ILE A 1 100 ? -1.333 18.196 -3.131 1.00 89.88 100 ILE A N 1
ATOM 771 C CA . ILE A 1 100 ? 0.089 17.849 -2.981 1.00 89.88 100 ILE A CA 1
ATOM 772 C C . ILE A 1 100 ? 0.422 16.630 -3.849 1.00 89.88 100 ILE A C 1
ATOM 774 O O . ILE A 1 100 ? 1.303 16.680 -4.701 1.00 89.88 100 ILE A O 1
ATOM 778 N N . ALA A 1 101 ? -0.291 15.519 -3.643 1.00 91.00 101 ALA A N 1
ATOM 779 C CA . ALA A 1 101 ? -0.112 14.278 -4.388 1.00 91.00 101 ALA A CA 1
ATOM 780 C C . ALA A 1 101 ? -1.327 13.351 -4.222 1.00 91.00 101 ALA A C 1
ATOM 782 O O . ALA A 1 101 ? -2.177 13.564 -3.359 1.00 91.00 101 ALA A O 1
ATOM 783 N N . SER A 1 102 ? -1.374 12.273 -5.012 1.00 90.56 102 SER A N 1
ATOM 784 C CA . SER A 1 102 ? -2.373 11.210 -4.842 1.00 90.56 102 SER A CA 1
ATOM 785 C C . SER A 1 102 ? -2.216 10.469 -3.509 1.00 90.56 102 SER A C 1
ATOM 787 O O . SER A 1 102 ? -1.099 10.307 -3.014 1.00 90.56 102 SER A O 1
ATOM 789 N N . GLU A 1 103 ? -3.303 9.892 -2.997 1.00 92.31 103 GLU A N 1
ATOM 790 C CA . GLU A 1 103 ? -3.299 9.026 -1.807 1.00 92.31 103 GLU A CA 1
ATOM 791 C C . GLU A 1 103 ? -2.256 7.898 -1.896 1.00 92.31 103 GLU A C 1
ATOM 793 O O . GLU A 1 103 ? -1.488 7.658 -0.963 1.00 92.31 103 GLU A O 1
ATOM 798 N N . SER A 1 104 ? -2.147 7.250 -3.060 1.00 90.56 104 SER A N 1
ATOM 799 C CA . SER A 1 104 ? -1.160 6.186 -3.281 1.00 90.56 104 SER A CA 1
ATOM 800 C C . SER A 1 104 ? 0.286 6.674 -3.133 1.00 90.56 104 SER A C 1
ATOM 802 O O . SER A 1 104 ? 1.164 5.918 -2.711 1.00 90.56 104 SER A O 1
ATOM 804 N N . SER A 1 105 ? 0.540 7.941 -3.464 1.00 90.75 105 SER A N 1
ATOM 805 C CA . SER A 1 105 ? 1.849 8.567 -3.323 1.00 90.75 105 SER A CA 1
ATOM 806 C C . SER A 1 105 ? 2.170 8.866 -1.861 1.00 90.75 105 SER A C 1
ATOM 808 O O . SER A 1 105 ? 3.288 8.581 -1.439 1.00 90.75 105 SER A O 1
ATOM 810 N N . PHE A 1 106 ? 1.194 9.340 -1.077 1.00 91.88 106 PHE A N 1
ATOM 811 C CA . PHE A 1 106 ? 1.347 9.507 0.374 1.00 91.88 106 PHE A CA 1
ATOM 812 C C . PHE A 1 106 ? 1.751 8.187 1.037 1.00 91.88 106 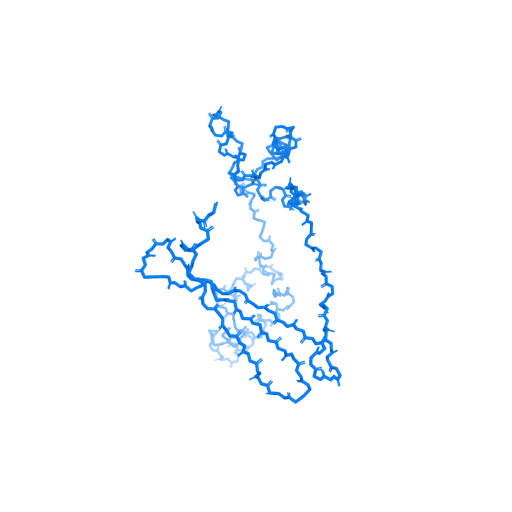PHE A C 1
ATOM 814 O O . PHE A 1 106 ? 2.745 8.134 1.758 1.00 91.88 106 PHE A O 1
ATOM 821 N N . TYR A 1 107 ? 1.043 7.095 0.730 1.00 91.50 107 TYR A N 1
ATOM 822 C CA . TYR A 1 107 ? 1.381 5.779 1.277 1.00 91.50 107 TYR A CA 1
ATOM 823 C C . TYR A 1 107 ? 2.779 5.306 0.871 1.00 91.50 107 TYR A C 1
ATOM 825 O O . TYR A 1 107 ? 3.494 4.755 1.704 1.00 91.50 107 TYR A O 1
ATOM 833 N N . LYS A 1 108 ? 3.199 5.517 -0.383 1.00 89.31 108 LYS A N 1
ATOM 834 C CA . LYS A 1 108 ? 4.554 5.151 -0.831 1.00 89.31 108 LYS A CA 1
ATOM 835 C C . LYS A 1 108 ? 5.630 5.928 -0.072 1.00 89.31 108 LYS A C 1
ATOM 837 O O . LYS A 1 108 ? 6.564 5.309 0.425 1.00 89.31 108 LYS A O 1
ATOM 842 N N . VAL A 1 109 ? 5.467 7.245 0.059 1.00 90.31 109 VAL A N 1
ATOM 843 C CA . VAL A 1 109 ? 6.426 8.123 0.748 1.00 90.31 109 VAL A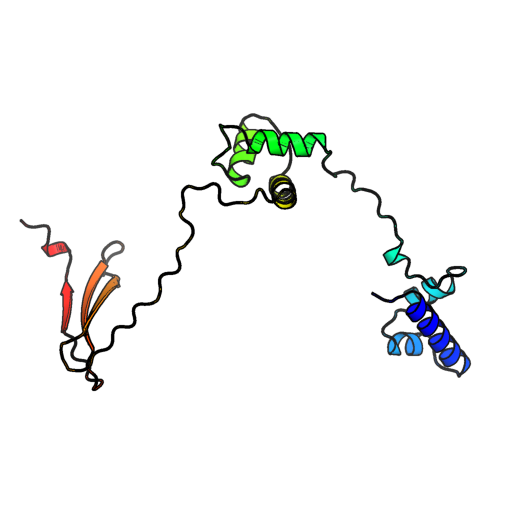 CA 1
ATOM 844 C C . VAL A 1 109 ? 6.530 7.768 2.235 1.00 90.31 109 VAL A C 1
ATOM 846 O O . VAL A 1 109 ? 7.630 7.545 2.735 1.00 90.31 109 VAL A O 1
ATOM 849 N N . LEU A 1 110 ? 5.398 7.594 2.923 1.00 88.94 110 LEU A N 1
ATOM 850 C CA . LEU A 1 110 ? 5.383 7.183 4.333 1.00 88.94 110 LEU A CA 1
ATOM 851 C C . LEU A 1 110 ? 5.956 5.775 4.543 1.00 88.94 110 LEU A C 1
ATOM 853 O O . LEU A 1 110 ? 6.538 5.491 5.589 1.00 88.94 110 LEU A O 1
ATOM 857 N N . LYS A 1 111 ? 5.809 4.882 3.555 1.00 88.94 111 LYS A N 1
ATOM 858 C CA . LYS A 1 111 ? 6.351 3.518 3.618 1.00 88.94 111 LYS A CA 1
ATOM 859 C C . LYS A 1 111 ? 7.865 3.519 3.464 1.00 88.94 111 LYS A C 1
ATOM 861 O O . LYS A 1 111 ? 8.534 2.786 4.182 1.00 88.94 111 LYS A O 1
ATOM 866 N N . GLU A 1 112 ? 8.391 4.336 2.552 1.00 87.25 112 GLU A N 1
ATOM 867 C CA . GLU A 1 112 ? 9.835 4.534 2.366 1.00 87.25 112 GLU A CA 1
ATOM 868 C C . GLU A 1 112 ? 10.497 5.082 3.641 1.00 87.25 112 GLU A C 1
ATOM 870 O O . GLU A 1 112 ? 11.579 4.629 4.002 1.00 87.25 112 GLU A O 1
ATOM 875 N N . ALA A 1 113 ? 9.825 5.984 4.362 1.00 84.19 113 ALA A N 1
ATOM 876 C CA . ALA A 1 113 ? 10.299 6.526 5.641 1.00 84.19 113 ALA A CA 1
ATOM 877 C C . ALA A 1 113 ? 9.953 5.676 6.875 1.00 84.19 113 ALA A C 1
ATOM 879 O O . ALA A 1 113 ? 10.305 6.045 7.991 1.00 84.19 113 ALA A O 1
ATOM 880 N N . ASN A 1 114 ? 9.283 4.533 6.697 1.00 82.81 114 ASN A N 1
ATOM 881 C CA . ASN A 1 114 ? 8.871 3.646 7.788 1.00 82.81 114 ASN A CA 1
ATOM 882 C C . ASN A 1 114 ? 7.972 4.323 8.858 1.00 82.81 114 ASN A C 1
ATOM 884 O O . ASN A 1 114 ? 7.919 3.881 10.003 1.00 82.81 114 ASN A O 1
ATOM 888 N N . GLU A 1 115 ? 7.223 5.366 8.478 1.00 80.88 115 GLU A N 1
ATOM 889 C CA . GLU A 1 115 ? 6.291 6.123 9.343 1.00 80.88 115 GLU A CA 1
ATOM 890 C C . GLU A 1 115 ? 4.832 5.640 9.236 1.00 80.88 115 GLU A C 1
ATOM 892 O O . GLU A 1 115 ? 3.893 6.257 9.748 1.00 80.88 115 GLU A O 1
ATOM 897 N N . LEU A 1 116 ? 4.632 4.501 8.573 1.00 77.06 116 LEU A N 1
ATOM 898 C CA . LEU A 1 116 ? 3.361 3.780 8.461 1.00 77.06 116 LEU A CA 1
ATOM 899 C C . LEU A 1 116 ? 3.053 2.964 9.731 1.00 77.06 116 LEU A C 1
ATOM 901 O O . LEU A 1 116 ? 2.545 1.844 9.673 1.00 77.06 116 LEU A O 1
ATOM 905 N N . SER A 1 117 ? 3.404 3.516 10.890 1.00 69.69 117 SER A N 1
ATOM 906 C CA . SER A 1 117 ? 3.100 2.938 12.190 1.00 69.69 117 SER A CA 1
ATOM 907 C C . SER A 1 117 ? 1.655 3.239 12.590 1.00 69.69 117 SER A C 1
ATOM 909 O O . SER A 1 117 ? 0.961 4.068 11.998 1.00 69.69 117 SER A O 1
ATOM 911 N N . HIS A 1 118 ? 1.161 2.503 13.582 1.00 66.00 118 HIS A N 1
ATOM 912 C CA . HIS A 1 118 ? -0.201 2.664 14.064 1.00 66.00 118 HIS A CA 1
ATOM 913 C C . HIS A 1 118 ? -0.365 4.045 14.726 1.00 66.00 118 HIS A C 1
ATOM 915 O O . HIS A 1 118 ? 0.205 4.287 15.784 1.00 66.00 118 HIS A O 1
ATOM 921 N N . ARG A 1 119 ? -1.123 4.953 14.091 1.00 69.38 119 ARG A N 1
ATOM 922 C CA . ARG A 1 119 ? -1.372 6.332 14.574 1.00 69.38 119 ARG A CA 1
ATOM 923 C C . ARG A 1 119 ? -2.620 6.461 15.466 1.00 69.38 119 ARG A C 1
ATOM 925 O O . ARG A 1 119 ? -2.929 7.543 15.956 1.00 69.38 119 ARG A O 1
ATOM 932 N N . GLY A 1 120 ? -3.351 5.361 15.663 1.00 68.31 120 GLY A N 1
ATOM 933 C CA . GLY A 1 120 ? -4.553 5.299 16.494 1.00 68.31 120 GLY A CA 1
ATOM 934 C C . GLY A 1 120 ? -4.253 5.001 17.964 1.00 68.31 120 GLY A C 1
ATOM 935 O O . GLY A 1 120 ? -3.180 4.518 18.312 1.00 68.31 120 GLY A O 1
ATOM 936 N N . ARG A 1 121 ? -5.245 5.229 18.833 1.00 67.06 121 ARG A N 1
ATOM 937 C CA . ARG A 1 121 ? -5.183 4.857 20.262 1.00 67.06 121 ARG A CA 1
ATOM 938 C C . ARG A 1 121 ? -5.412 3.364 20.510 1.00 67.06 121 ARG A C 1
ATOM 940 O O . ARG A 1 121 ? -5.622 2.972 21.655 1.00 67.06 121 ARG A O 1
ATOM 947 N N . ASP A 1 122 ? -5.462 2.550 19.459 1.00 68.12 122 ASP A N 1
ATOM 948 C CA . ASP A 1 122 ? -5.712 1.128 19.629 1.00 68.12 122 ASP A CA 1
ATOM 949 C C . ASP A 1 122 ? -4.463 0.470 20.216 1.00 68.12 122 ASP A C 1
ATOM 951 O O . ASP A 1 122 ? -3.333 0.696 19.769 1.00 68.12 122 ASP A O 1
ATOM 955 N N . HIS A 1 123 ? -4.661 -0.324 21.260 1.00 68.50 123 HIS A N 1
ATOM 956 C CA . HIS A 1 123 ? -3.555 -1.025 21.886 1.00 68.50 123 HIS A CA 1
ATOM 957 C C . HIS A 1 123 ? -3.073 -2.141 20.961 1.00 68.50 123 HIS A C 1
ATOM 959 O O . HIS A 1 123 ? -3.865 -2.854 20.341 1.00 68.50 123 HIS A O 1
ATOM 965 N N . ALA A 1 124 ? -1.755 -2.344 20.909 1.00 72.31 124 ALA A N 1
ATOM 966 C CA . ALA A 1 124 ? -1.201 -3.516 20.250 1.00 72.31 124 ALA A CA 1
ATOM 967 C C . ALA A 1 124 ? -1.869 -4.780 20.818 1.00 72.31 124 ALA A C 1
ATOM 969 O O . ALA A 1 124 ? -1.988 -4.935 22.035 1.00 72.31 124 ALA A O 1
ATOM 970 N N . LYS A 1 125 ? -2.319 -5.683 19.938 1.00 74.50 125 LYS A N 1
ATOM 971 C CA . LYS A 1 125 ? -2.967 -6.931 20.357 1.00 74.50 125 LYS A CA 1
ATOM 972 C C . LYS A 1 125 ? -2.020 -7.733 21.249 1.00 74.50 125 LYS A C 1
ATOM 974 O O . LYS A 1 125 ? -1.071 -8.346 20.764 1.00 74.50 125 LYS A O 1
ATOM 979 N N . THR A 1 126 ? -2.309 -7.781 22.543 1.00 79.31 126 THR A N 1
ATOM 980 C CA . THR A 1 126 ? -1.584 -8.640 23.478 1.00 79.31 126 THR A CA 1
ATOM 981 C C . THR A 1 126 ? -2.004 -10.088 23.249 1.00 79.31 126 THR A C 1
ATOM 983 O O . THR A 1 126 ? -3.165 -10.446 23.465 1.00 79.31 126 THR A O 1
ATOM 986 N N . LYS A 1 127 ? -1.068 -10.946 22.828 1.00 77.06 127 LYS A N 1
ATOM 987 C CA . LYS A 1 127 ? -1.285 -12.398 22.843 1.00 77.06 127 LYS A CA 1
ATOM 988 C C . LYS A 1 127 ? -1.398 -12.845 24.300 1.00 77.06 127 LYS A C 1
ATOM 990 O O . LYS A 1 127 ? -0.415 -12.808 25.030 1.00 77.06 127 LYS A O 1
ATOM 995 N N . ARG A 1 128 ? -2.600 -13.235 24.721 1.00 78.00 128 ARG A N 1
ATOM 996 C CA . ARG A 1 128 ? -2.812 -13.912 26.004 1.00 78.00 128 ARG A CA 1
ATOM 997 C C . ARG A 1 128 ? -2.550 -15.400 25.810 1.00 78.00 128 ARG A C 1
ATOM 999 O O . ARG A 1 128 ? -2.962 -15.961 24.794 1.00 78.00 128 ARG A O 1
ATOM 1006 N N . GLU A 1 129 ? -1.869 -16.024 26.763 1.00 78.25 129 GLU A N 1
ATOM 1007 C CA . GLU A 1 129 ? -1.780 -17.482 26.801 1.00 78.25 129 GLU A CA 1
ATOM 1008 C C . GLU A 1 129 ? -3.188 -18.066 26.957 1.00 78.25 129 GLU A C 1
ATOM 1010 O O . GLU A 1 129 ? -4.009 -17.556 27.724 1.00 78.25 129 GLU A O 1
ATOM 1015 N N . VAL A 1 130 ? -3.497 -19.103 26.178 1.00 73.19 130 VAL A N 1
ATOM 1016 C CA . VAL A 1 130 ? -4.812 -19.749 26.218 1.00 73.19 130 VAL A CA 1
ATOM 1017 C C . VAL A 1 130 ? -4.930 -20.507 27.539 1.00 73.19 130 VAL A C 1
ATOM 1019 O O . VAL A 1 130 ? -4.209 -21.479 27.766 1.00 73.19 130 VAL A O 1
ATOM 1022 N N . SER A 1 131 ? -5.849 -20.087 28.411 1.00 69.69 131 SER A N 1
ATOM 1023 C CA . SER A 1 131 ? -6.124 -20.787 29.666 1.00 69.69 131 SER A CA 1
ATOM 1024 C C . SER A 1 131 ? -6.772 -22.143 29.374 1.00 69.69 131 SER A C 1
ATOM 1026 O O . SER A 1 131 ? -7.956 -22.232 29.052 1.00 69.69 131 SER A O 1
ATOM 1028 N N . THR A 1 132 ? -5.988 -23.216 29.472 1.00 71.25 132 THR A N 1
ATOM 1029 C CA . THR A 1 132 ? -6.494 -24.585 29.310 1.00 71.25 132 THR A CA 1
ATOM 1030 C C . THR A 1 132 ? -6.993 -25.087 30.663 1.00 71.25 132 THR A C 1
ATOM 1032 O O . THR A 1 132 ? -6.200 -25.453 31.528 1.00 71.25 132 THR A O 1
ATOM 1035 N N . HIS A 1 133 ? -8.309 -25.087 30.874 1.00 71.62 133 HIS A N 1
ATOM 1036 C CA . HIS A 1 133 ? -8.910 -25.649 32.086 1.00 71.62 133 HIS A CA 1
ATOM 1037 C C . HIS A 1 133 ? -8.972 -27.182 31.984 1.00 71.62 133 HIS A C 1
ATOM 1039 O O . HIS A 1 133 ? -9.448 -27.723 30.987 1.00 71.62 133 HIS A O 1
ATOM 1045 N N . LYS A 1 134 ? -8.498 -27.893 33.015 1.00 69.12 134 LYS A N 1
ATOM 1046 C CA . LYS A 1 134 ? -8.532 -29.362 33.101 1.00 69.12 134 LYS A CA 1
ATOM 1047 C C . LYS A 1 134 ? -9.473 -29.787 34.228 1.00 69.12 134 LYS A C 1
ATOM 1049 O O . LYS A 1 134 ? -9.250 -29.409 35.372 1.00 69.12 134 LYS A O 1
ATOM 1054 N N . ALA A 1 135 ? -10.492 -30.586 33.911 1.00 72.19 135 ALA A N 1
ATOM 1055 C CA . ALA A 1 135 ? -11.349 -31.233 34.907 1.00 72.19 135 ALA A CA 1
ATOM 1056 C C . ALA A 1 135 ? -10.755 -32.598 35.301 1.00 72.19 135 ALA A C 1
ATOM 1058 O O . ALA A 1 135 ? -10.367 -33.374 34.427 1.00 72.19 135 ALA A O 1
ATOM 1059 N N . THR A 1 136 ? -10.669 -32.894 36.599 1.00 73.38 136 THR A N 1
ATOM 1060 C CA . THR A 1 136 ? -10.262 -34.202 37.152 1.00 73.38 136 THR A CA 1
ATOM 1061 C C . THR A 1 136 ? -11.439 -35.021 37.688 1.00 73.38 136 THR A C 1
ATOM 1063 O O . THR A 1 136 ? -11.286 -36.217 37.911 1.00 73.38 136 THR A O 1
ATOM 1066 N N . GLY A 1 137 ? -12.618 -34.418 37.846 1.00 74.75 137 GLY A N 1
ATOM 1067 C CA . GLY A 1 137 ? -13.844 -35.078 38.289 1.00 74.75 137 GLY A CA 1
ATOM 1068 C C . GLY A 1 137 ? -15.106 -34.359 37.801 1.00 74.75 137 GLY A C 1
ATOM 1069 O O . GLY A 1 137 ? -15.013 -33.267 37.230 1.00 74.75 137 GLY A O 1
ATOM 1070 N N . PRO A 1 138 ? -16.291 -34.962 37.997 1.00 75.88 138 PRO A N 1
ATOM 1071 C CA . PRO A 1 138 ? -17.549 -34.347 37.599 1.00 75.88 138 PRO A CA 1
ATOM 1072 C C . PRO A 1 138 ? -17.800 -33.047 38.373 1.00 75.88 138 PRO A C 1
ATOM 1074 O O . PRO A 1 138 ? -17.392 -32.902 39.524 1.00 75.88 138 PRO A O 1
ATOM 1077 N N . ASN A 1 139 ? -18.500 -32.105 37.738 1.00 75.31 139 ASN A N 1
ATOM 1078 C CA . ASN A 1 139 ? -18.931 -30.834 38.335 1.00 75.31 139 ASN A CA 1
ATOM 1079 C C . ASN A 1 139 ? -17.816 -29.833 38.722 1.00 75.31 139 ASN A C 1
ATOM 1081 O O . ASN A 1 139 ? -18.058 -28.910 39.498 1.00 75.31 139 ASN A O 1
ATOM 1085 N N . GLN A 1 140 ? -16.600 -29.990 38.191 1.00 76.38 140 GLN A N 1
ATOM 1086 C CA . GLN A 1 140 ? -15.470 -29.102 38.504 1.00 76.38 140 GLN A CA 1
ATOM 1087 C C . GLN A 1 140 ? -15.304 -27.930 37.535 1.00 76.38 140 GLN A C 1
ATOM 1089 O O . GLN A 1 140 ? -14.861 -26.857 37.939 1.00 76.38 140 GLN A O 1
ATOM 1094 N N . VAL A 1 141 ? -15.636 -28.127 36.258 1.00 78.25 141 VAL A N 1
ATOM 1095 C CA . VAL A 1 141 ? -15.518 -27.092 35.228 1.00 78.25 141 VAL A CA 1
ATOM 1096 C C . VAL A 1 141 ? -16.876 -26.890 34.580 1.00 78.25 141 VAL A C 1
ATOM 1098 O O . VAL A 1 141 ? -17.476 -27.827 34.050 1.00 78.25 141 VAL A O 1
ATOM 1101 N N . TRP A 1 142 ? -17.332 -25.643 34.621 1.00 76.44 142 TRP A N 1
ATOM 1102 C CA . TRP A 1 142 ? -18.563 -25.190 33.995 1.00 76.44 142 TRP A CA 1
ATOM 1103 C C . TRP A 1 142 ? -18.207 -24.313 32.804 1.00 76.44 142 TRP A C 1
ATOM 1105 O O . TRP A 1 142 ? -17.435 -23.364 32.933 1.00 76.44 142 TRP A O 1
ATOM 1115 N N . MET A 1 143 ? -18.777 -24.631 31.652 1.00 78.12 143 MET A N 1
ATOM 1116 C CA . MET A 1 143 ? -18.724 -23.798 30.462 1.00 78.12 143 MET A CA 1
ATOM 1117 C C . MET A 1 143 ? -20.133 -23.303 30.173 1.00 78.12 143 MET A C 1
ATOM 1119 O O . MET A 1 143 ? -21.101 -24.053 30.296 1.00 78.12 143 MET A O 1
ATOM 1123 N N . TRP A 1 144 ? -20.257 -22.039 29.798 1.00 84.50 144 TRP A N 1
ATOM 1124 C CA . TRP A 1 144 ? -21.517 -21.488 29.336 1.00 84.50 144 TRP A CA 1
ATOM 1125 C C . TRP A 1 144 ? -21.302 -20.783 28.006 1.00 84.50 144 TRP A C 1
ATOM 1127 O O . TRP A 1 144 ? -20.230 -20.231 27.762 1.00 84.50 144 TRP A O 1
ATOM 1137 N N . ASP A 1 145 ? -22.319 -20.826 27.157 1.00 83.62 145 ASP A N 1
ATOM 1138 C CA . ASP A 1 145 ? -22.353 -20.082 25.903 1.00 83.62 145 ASP A CA 1
ATOM 1139 C C . ASP A 1 145 ? -23.721 -19.402 25.758 1.00 83.62 145 ASP A C 1
ATOM 1141 O O . ASP A 1 145 ? -24.743 -19.919 26.229 1.00 83.62 145 ASP A O 1
ATOM 1145 N N . ILE A 1 146 ? -23.730 -18.216 25.145 1.00 85.81 146 ILE A N 1
ATOM 1146 C CA . ILE A 1 146 ? -24.945 -17.471 24.812 1.00 85.81 146 ILE A CA 1
ATOM 1147 C C . ILE A 1 146 ? -25.009 -17.337 23.302 1.00 85.81 146 ILE A C 1
ATOM 1149 O O . ILE A 1 146 ? -24.216 -16.630 22.681 1.00 85.81 146 ILE A O 1
ATOM 1153 N N . THR A 1 147 ? -26.024 -17.960 22.715 1.00 85.69 147 THR A N 1
ATOM 1154 C CA . THR A 1 147 ? -26.272 -17.872 21.278 1.00 85.69 147 THR A CA 1
ATOM 1155 C C . THR A 1 147 ? -27.527 -17.051 21.006 1.00 85.69 147 THR A C 1
ATOM 1157 O O . THR A 1 147 ? -28.585 -17.282 21.599 1.00 85.69 147 THR A O 1
ATOM 1160 N N . TYR A 1 148 ? -27.419 -16.101 20.076 1.00 85.75 148 TYR A N 1
ATOM 1161 C CA . TYR A 1 148 ? -28.560 -15.355 19.554 1.00 85.75 148 TYR A CA 1
ATOM 1162 C C . TYR A 1 148 ? -29.266 -16.195 18.495 1.00 85.75 148 TYR A C 1
ATOM 1164 O O . TYR A 1 148 ? -28.709 -16.471 17.433 1.00 85.75 148 TYR A O 1
ATOM 1172 N N . LEU A 1 149 ? -30.503 -16.593 18.775 1.00 85.69 149 LEU A N 1
ATOM 1173 C CA . LEU A 1 149 ? -31.357 -17.261 17.802 1.00 85.69 149 LEU A CA 1
ATOM 1174 C C . LEU A 1 149 ? -32.268 -16.234 17.133 1.00 85.69 149 LEU A C 1
ATOM 1176 O O . LEU A 1 149 ? -32.837 -15.360 17.794 1.00 85.69 149 LEU A O 1
ATOM 1180 N N . ASN A 1 150 ? -32.423 -16.357 15.816 1.00 85.19 150 ASN A N 1
ATOM 1181 C CA . ASN A 1 150 ? -33.334 -15.509 15.055 1.00 85.19 150 ASN A CA 1
ATOM 1182 C C . ASN A 1 150 ? -34.764 -15.678 15.584 1.00 85.19 150 ASN A C 1
ATOM 1184 O O . ASN A 1 150 ? -35.283 -16.792 15.657 1.00 85.19 150 ASN A O 1
ATOM 1188 N N . GLY A 1 151 ? -35.389 -14.568 15.975 1.00 81.56 151 GLY A N 1
ATOM 1189 C CA . GLY A 1 151 ? -36.785 -14.552 16.384 1.00 81.56 151 GLY A CA 1
ATOM 1190 C C . GLY A 1 151 ? -37.748 -14.550 15.190 1.00 81.56 151 GLY A C 1
ATOM 1191 O O . GLY A 1 151 ? -37.330 -14.415 14.039 1.00 81.56 151 GLY A O 1
ATOM 1192 N N . PRO A 1 152 ? -39.063 -14.642 15.451 1.00 81.06 152 PRO A N 1
ATOM 1193 C CA . PRO A 1 152 ? -40.093 -14.668 14.410 1.00 81.06 152 PRO A CA 1
ATOM 1194 C C . PRO A 1 152 ? -40.241 -13.335 13.653 1.00 81.06 152 PRO A C 1
ATOM 1196 O O . PRO A 1 152 ? -40.898 -13.288 12.618 1.00 81.06 152 PRO A O 1
ATOM 1199 N N . ILE A 1 153 ? -39.664 -12.240 14.164 1.00 84.31 153 ILE A N 1
ATOM 1200 C CA . ILE A 1 153 ? -39.753 -10.892 13.587 1.00 84.31 153 ILE A CA 1
ATOM 1201 C C . ILE A 1 153 ? -38.346 -10.284 13.555 1.00 84.31 153 ILE A C 1
ATOM 1203 O O . ILE A 1 153 ? -37.598 -10.404 14.528 1.00 84.31 153 ILE A O 1
ATOM 1207 N N . LYS A 1 154 ? -37.994 -9.595 12.459 1.00 76.88 154 LYS A N 1
ATOM 1208 C CA . LYS A 1 154 ? -36.718 -8.868 12.330 1.00 76.88 154 LYS A CA 1
ATOM 1209 C C . LYS A 1 154 ? -36.531 -7.894 13.501 1.00 76.88 154 LYS A C 1
ATOM 1211 O O . LYS A 1 154 ? -37.418 -7.098 13.791 1.00 76.88 154 LYS A O 1
ATOM 1216 N N . GLY A 1 155 ? -35.374 -7.966 14.159 1.00 79.44 155 GLY A N 1
ATOM 1217 C CA . GLY A 1 155 ? -35.040 -7.143 15.327 1.00 79.44 155 GLY A CA 1
ATOM 1218 C C . GLY A 1 155 ? -35.395 -7.764 16.683 1.00 79.44 155 GLY A C 1
ATOM 1219 O O . GLY A 1 155 ? -35.007 -7.207 17.706 1.00 79.44 155 GLY A O 1
ATOM 1220 N N . LYS A 1 156 ? -36.074 -8.921 16.721 1.00 78.50 156 LYS A N 1
ATOM 1221 C CA . LYS A 1 156 ? -36.230 -9.732 17.938 1.00 78.50 156 LYS A CA 1
ATOM 1222 C C . LYS A 1 156 ? -35.348 -10.974 17.863 1.00 78.50 156 LYS A C 1
ATOM 1224 O O . LYS A 1 156 ? -35.358 -11.683 16.860 1.00 78.50 156 LYS A O 1
ATOM 1229 N N . TYR A 1 157 ? -34.647 -11.257 18.953 1.00 81.12 157 TYR A N 1
ATOM 1230 C CA . TYR A 1 157 ? -33.797 -12.434 19.101 1.00 81.12 157 TYR A CA 1
ATOM 1231 C C . TYR A 1 157 ? -34.195 -13.198 20.359 1.00 81.12 157 TYR A C 1
ATOM 1233 O O . TYR A 1 157 ? -34.588 -12.592 21.360 1.00 81.12 157 TYR A O 1
ATOM 1241 N N . TYR A 1 158 ? -34.101 -14.523 20.306 1.00 80.25 158 TYR A N 1
ATOM 1242 C CA . TYR A 1 158 ? -34.143 -15.346 21.508 1.00 80.25 158 TYR A CA 1
ATOM 1243 C C . TYR A 1 158 ? -32.727 -15.549 22.023 1.00 80.25 158 TYR A C 1
ATOM 1245 O O . TYR A 1 158 ? -31.801 -15.782 21.244 1.00 80.25 158 TYR A O 1
ATOM 1253 N N . TYR A 1 159 ? -32.578 -15.492 23.342 1.00 78.94 159 TYR A N 1
ATOM 1254 C CA . TYR A 1 159 ? -31.328 -15.819 24.006 1.00 78.94 159 TYR A CA 1
ATOM 1255 C C . TYR A 1 159 ? -31.364 -17.291 24.390 1.00 78.94 159 TYR A C 1
ATOM 1257 O O . TYR A 1 159 ? -32.178 -17.704 25.224 1.00 78.94 159 TYR A O 1
ATOM 1265 N N . LEU A 1 160 ? -30.498 -18.080 23.761 1.00 81.50 160 LEU A N 1
ATOM 1266 C CA . LEU A 1 160 ? -30.231 -19.434 24.207 1.00 81.50 160 LEU A CA 1
ATOM 1267 C C . LEU A 1 160 ? -29.126 -19.375 25.256 1.00 81.50 160 LEU A C 1
ATOM 1269 O O . LEU A 1 160 ? -27.971 -19.123 24.922 1.00 81.50 160 LEU A O 1
ATOM 1273 N N . TYR A 1 161 ? -29.496 -19.619 26.512 1.00 79.38 161 TYR A N 1
ATOM 1274 C CA . TYR A 1 161 ? -28.532 -19.843 27.582 1.00 79.38 161 TYR A CA 1
ATOM 1275 C C . TYR A 1 161 ? -28.205 -21.330 27.641 1.00 79.38 161 TYR A C 1
ATOM 1277 O O . TYR A 1 161 ? -29.072 -22.150 27.966 1.00 79.38 161 TYR A O 1
ATOM 1285 N N . PHE A 1 162 ? -26.958 -21.667 27.325 1.00 77.38 162 PHE A N 1
ATOM 1286 C CA . PHE A 1 162 ? -26.452 -23.027 27.402 1.00 77.38 162 PHE A CA 1
ATOM 1287 C C . PHE A 1 162 ? -25.444 -23.132 28.543 1.00 77.38 162 PHE A C 1
ATOM 1289 O O . PHE A 1 162 ? -24.430 -22.440 28.544 1.00 77.38 162 PHE A O 1
ATOM 1296 N N . PHE A 1 163 ? -25.727 -24.001 29.512 1.00 78.00 163 PHE A N 1
ATOM 1297 C CA . PHE A 1 163 ? -24.801 -24.350 30.587 1.00 78.00 163 PHE A CA 1
ATOM 1298 C C . PHE A 1 163 ? -24.373 -25.804 30.420 1.00 78.00 163 PHE A C 1
ATOM 1300 O O . PHE A 1 163 ? -25.218 -26.696 30.299 1.00 78.00 163 PHE A O 1
ATOM 1307 N N . GLN A 1 164 ? -23.065 -26.039 30.437 1.00 70.38 164 GLN A N 1
ATOM 1308 C CA . GLN A 1 164 ? -22.464 -27.349 30.249 1.00 70.38 164 GLN A CA 1
ATOM 1309 C C . GLN A 1 164 ? -21.443 -27.645 31.343 1.00 70.38 164 GLN A C 1
ATOM 1311 O O . GLN A 1 164 ? -20.587 -26.822 31.666 1.00 70.38 164 GLN A O 1
ATOM 1316 N N . ILE A 1 165 ? -21.508 -28.862 31.875 1.00 67.81 165 ILE A N 1
ATOM 1317 C CA . ILE A 1 165 ? -20.503 -29.399 32.791 1.00 67.81 165 ILE A CA 1
ATOM 1318 C C . ILE A 1 165 ? -19.520 -30.237 31.971 1.00 67.81 165 ILE A C 1
ATOM 1320 O O . ILE A 1 165 ? -19.933 -31.137 31.238 1.00 67.81 165 ILE A O 1
ATOM 1324 N N . TYR A 1 166 ? -18.223 -29.962 32.096 1.00 62.69 166 TYR A N 1
ATOM 1325 C CA . TYR A 1 166 ? -17.180 -30.778 31.476 1.00 62.69 166 TYR A CA 1
ATOM 1326 C C . TYR A 1 166 ? -16.755 -31.883 32.456 1.00 62.69 166 TYR A C 1
ATOM 1328 O O . TYR A 1 166 ? -16.173 -31.591 33.501 1.00 62.69 166 TYR A O 1
ATOM 1336 N N . SER A 1 167 ? -17.060 -33.146 32.138 1.00 57.50 167 SER A N 1
ATOM 1337 C CA . SER A 1 167 ? -16.629 -34.327 32.909 1.00 57.50 167 SER A CA 1
ATOM 1338 C C . SER A 1 167 ? -15.650 -35.186 32.100 1.00 57.50 167 SER A C 1
ATOM 1340 O O . SER A 1 167 ? -15.686 -35.187 30.870 1.00 57.50 167 SER A O 1
ATOM 1342 N N . VAL A 1 168 ? -14.759 -35.904 32.799 1.00 57.12 168 VAL A N 1
ATOM 1343 C CA . VAL A 1 168 ? -13.713 -36.776 32.214 1.00 57.12 168 VAL A CA 1
ATOM 1344 C C . VAL A 1 168 ? -14.322 -37.884 31.345 1.00 57.12 168 VAL A C 1
ATOM 1346 O O . VAL A 1 168 ? -13.778 -38.244 30.304 1.00 57.12 168 VAL A O 1
ATOM 1349 N N . GLU A 1 169 ? -15.496 -38.367 31.738 1.00 54.66 169 GLU A N 1
ATOM 1350 C CA . GLU A 1 169 ? -16.366 -39.197 30.918 1.00 54.66 169 GLU A CA 1
ATOM 1351 C C . GLU A 1 169 ? -17.303 -38.264 30.152 1.00 54.66 169 GLU A C 1
ATOM 1353 O O . GLU A 1 169 ? -17.977 -37.426 30.743 1.00 54.66 169 GLU A O 1
ATOM 1358 N N . ARG A 1 170 ? -17.300 -38.379 28.826 1.00 51.03 170 ARG A N 1
ATOM 1359 C CA . ARG A 1 170 ? -17.931 -37.507 27.818 1.00 51.03 170 ARG A CA 1
ATOM 1360 C C . ARG A 1 170 ? -19.476 -37.450 27.878 1.00 51.03 170 ARG A C 1
ATOM 1362 O O . ARG A 1 170 ? -20.136 -37.467 26.843 1.00 51.03 170 ARG A O 1
ATOM 1369 N N . LEU A 1 171 ? -20.078 -37.415 29.062 1.00 47.94 171 LEU A N 1
ATOM 1370 C CA . LEU A 1 171 ? -21.520 -37.368 29.257 1.00 47.94 171 LEU A CA 1
ATOM 1371 C C . LEU A 1 171 ? -21.999 -35.915 29.229 1.00 47.94 171 LEU A C 1
ATOM 1373 O O . LEU A 1 171 ? -21.807 -35.135 30.160 1.00 47.94 171 LEU A O 1
ATOM 1377 N N . LEU A 1 172 ? -22.615 -35.562 28.102 1.00 49.59 172 LEU A N 1
ATOM 1378 C CA . LEU A 1 172 ? -23.265 -34.279 27.871 1.00 49.59 172 LEU A CA 1
ATOM 1379 C C . LEU A 1 172 ? -24.561 -34.210 28.688 1.00 49.59 172 LEU A C 1
ATOM 1381 O O . LEU A 1 172 ? -25.604 -34.680 28.241 1.00 49.59 172 LEU A O 1
ATOM 1385 N N . VAL A 1 173 ? -24.509 -33.607 29.875 1.00 55.00 173 VAL A N 1
ATOM 1386 C CA . VAL A 1 173 ? -25.713 -33.227 30.628 1.00 55.00 173 VAL A CA 1
ATOM 1387 C C . VAL A 1 173 ? -25.838 -31.709 30.559 1.00 55.00 173 VAL A C 1
ATOM 1389 O O . VAL A 1 173 ? -25.130 -30.984 31.253 1.00 55.00 173 VAL A O 1
ATOM 1392 N N . GLY A 1 174 ? -26.694 -31.227 29.658 1.00 54.81 174 GLY A N 1
ATOM 1393 C CA . GLY A 1 174 ? -26.964 -29.804 29.463 1.00 54.81 174 GLY A CA 1
ATOM 1394 C C . GLY A 1 174 ? -28.426 -29.487 29.746 1.00 54.81 174 GLY A C 1
ATOM 1395 O O . GLY A 1 174 ? -29.321 -30.193 29.284 1.00 54.81 174 GLY A O 1
ATOM 1396 N N . LYS A 1 175 ? -28.675 -28.410 30.491 1.00 57.97 175 LYS A N 1
ATOM 1397 C CA . LYS A 1 175 ? -30.006 -27.816 30.645 1.00 57.97 175 LYS A CA 1
ATOM 1398 C C . LYS A 1 175 ? -30.033 -26.548 29.799 1.00 57.97 175 LYS A C 1
ATOM 1400 O O . LYS A 1 175 ? -29.193 -25.674 29.991 1.00 57.97 175 LYS A O 1
ATOM 1405 N N . PHE A 1 176 ? -30.970 -26.458 28.861 1.00 55.56 176 PHE A N 1
ATOM 1406 C CA . PHE A 1 176 ? -31.164 -25.263 28.043 1.00 55.56 176 PHE A CA 1
ATOM 1407 C C . PHE A 1 176 ? -32.411 -24.517 28.506 1.00 55.56 176 PHE A C 1
ATOM 1409 O O . PHE A 1 176 ? -33.438 -25.126 28.810 1.00 55.56 176 PHE A O 1
ATOM 1416 N N . THR A 1 177 ? -32.321 -23.192 28.538 1.00 66.06 177 THR A N 1
ATOM 1417 C CA . THR A 1 177 ? -33.468 -22.323 28.805 1.00 66.06 177 THR A CA 1
ATOM 1418 C C . THR A 1 177 ? -33.560 -21.314 27.672 1.00 66.06 177 THR A C 1
ATOM 1420 O O . THR A 1 177 ? -32.633 -20.536 27.451 1.00 66.06 177 THR A O 1
ATOM 1423 N N . ILE A 1 178 ? -34.677 -21.331 26.946 1.00 65.19 178 ILE A N 1
ATOM 1424 C CA . ILE A 1 178 ? -34.997 -20.309 25.949 1.00 65.19 178 ILE A CA 1
ATOM 1425 C C . ILE A 1 178 ? -35.738 -19.203 26.691 1.00 65.19 178 ILE A C 1
ATOM 1427 O O . ILE A 1 178 ? -36.869 -19.397 27.137 1.00 65.19 178 ILE A O 1
ATOM 1431 N N . VAL A 1 179 ? -35.093 -18.052 26.858 1.00 64.25 179 VAL A N 1
ATOM 1432 C CA . VAL A 1 179 ? -35.700 -16.910 27.548 1.00 64.25 179 VAL A CA 1
ATOM 1433 C C . VAL A 1 179 ? -36.258 -15.951 26.503 1.00 64.25 179 VAL A C 1
ATOM 1435 O O . VAL A 1 179 ? -35.531 -15.469 25.632 1.00 64.25 179 VAL A O 1
ATOM 1438 N N . ASN A 1 180 ? -37.561 -15.667 26.582 1.00 59.06 180 ASN A N 1
ATOM 1439 C CA . ASN A 1 180 ? -38.179 -14.611 25.787 1.00 59.06 180 ASN A CA 1
ATOM 1440 C C . ASN A 1 180 ? -37.920 -13.255 26.472 1.00 59.06 180 ASN A C 1
ATOM 1442 O O . ASN A 1 180 ? -38.415 -13.040 27.584 1.00 59.06 180 ASN A O 1
ATOM 1446 N N . PRO A 1 181 ? -37.186 -12.323 25.839 1.00 56.41 181 PRO A N 1
ATOM 1447 C CA . PRO A 1 181 ? -36.831 -11.049 26.464 1.00 56.41 181 PRO A CA 1
ATOM 1448 C C . PRO A 1 181 ? -38.038 -10.150 26.786 1.00 56.41 181 PRO A C 1
ATOM 1450 O O . PRO A 1 181 ? -37.909 -9.240 27.598 1.00 56.41 181 PRO A O 1
ATOM 1453 N N . GLN A 1 182 ? -39.233 -10.406 26.231 1.00 52.66 182 GLN A N 1
ATOM 1454 C CA . GLN A 1 182 ? -40.430 -9.596 26.522 1.00 52.66 182 GLN A CA 1
ATOM 1455 C C . GLN A 1 182 ? -40.964 -9.719 27.962 1.00 52.66 182 GLN A C 1
ATOM 1457 O O . GLN A 1 182 ? -41.837 -8.942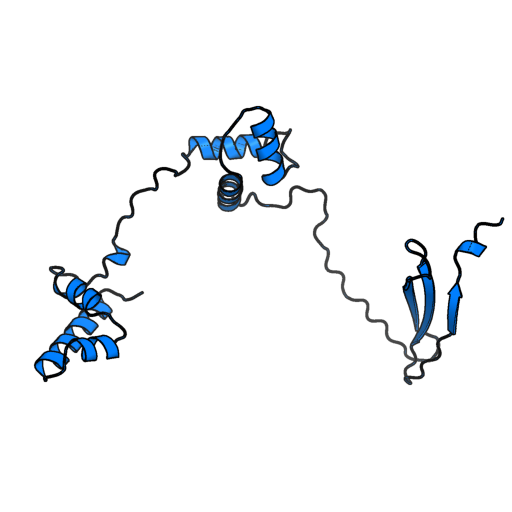 28.339 1.00 52.66 182 GLN A O 1
ATOM 1462 N N . ILE A 1 183 ? -40.460 -10.655 28.770 1.00 51.78 183 ILE A N 1
ATOM 1463 C CA . ILE A 1 183 ? -40.934 -10.883 30.147 1.00 51.78 183 ILE A CA 1
ATOM 1464 C C . ILE A 1 183 ? -40.158 -10.032 31.177 1.00 51.78 183 ILE A C 1
ATOM 1466 O O . ILE A 1 183 ? -40.650 -9.807 32.275 1.00 51.78 183 ILE A O 1
ATOM 1470 N N . TRP A 1 184 ? -38.999 -9.469 30.815 1.00 43.34 184 TRP A N 1
ATOM 1471 C CA . TRP A 1 184 ? -38.127 -8.731 31.747 1.00 43.34 184 TRP A CA 1
ATOM 1472 C C . TRP A 1 184 ? -38.386 -7.214 31.841 1.00 43.34 184 TRP A C 1
ATOM 1474 O O . TRP A 1 184 ? -37.696 -6.532 32.589 1.00 43.34 184 TRP A O 1
ATOM 1484 N N . LEU A 1 185 ? -39.386 -6.675 31.128 1.00 39.28 185 LEU A N 1
ATOM 1485 C CA . LEU A 1 185 ? -39.778 -5.251 31.186 1.00 39.28 185 LEU A CA 1
ATOM 1486 C C . LEU A 1 185 ? -41.039 -4.986 32.034 1.00 39.28 185 LEU A C 1
ATOM 1488 O O . LEU A 1 185 ? -41.668 -3.939 31.899 1.00 39.28 185 LEU A O 1
ATOM 1492 N N . ARG A 1 186 ? -41.439 -5.924 32.899 1.00 41.25 186 ARG A N 1
ATOM 1493 C CA . ARG A 1 186 ? -42.478 -5.696 33.914 1.00 41.25 186 ARG A CA 1
ATOM 1494 C C . ARG A 1 186 ? -41.911 -5.951 35.307 1.00 41.25 186 ARG A C 1
ATOM 1496 O O . ARG A 1 186 ? -42.033 -7.058 35.817 1.00 41.25 186 ARG A O 1
ATOM 1503 N N . ASN 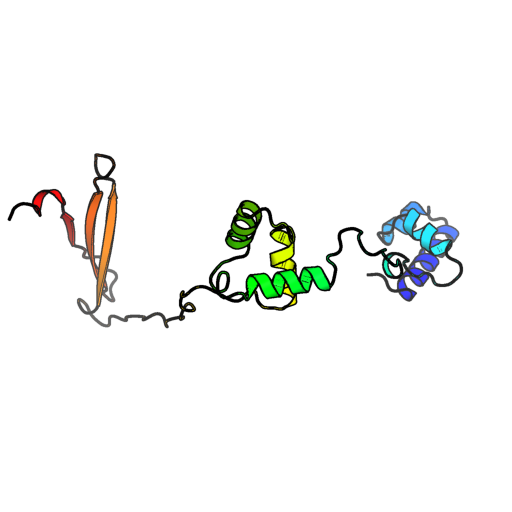A 1 187 ? -41.276 -4.925 35.861 1.00 38.16 187 ASN A N 1
ATOM 1504 C CA . ASN A 1 187 ? -41.273 -4.563 37.280 1.00 38.16 187 ASN A CA 1
ATOM 1505 C C . ASN A 1 187 ? -40.882 -3.092 37.387 1.00 38.16 187 ASN A C 1
ATOM 1507 O O . ASN A 1 187 ? -39.911 -2.708 36.698 1.00 38.16 187 ASN A O 1
#

Radius of gyration: 34.93 Å; chains: 1; bounding box: 74×62×77 Å

Sequence (187 aa):
MISASDCKAAVLLISEAVDSGAVLYKACAELGISKRTYNRWKNTDNDYIDKCTTCVRPEPANKLKTEERQLIFDTMNSEEFASKTPCEVVPILADRGIYIASESSFYKVLKEANELSHRGRDHAKTKREVSTHKATGPNQVWMWDITYLNGPIKGKYYYLYFFQIYSVERLLVGKFTIVNPQIWLRN

Foldseek 3Di:
DAALVRLVVLLVQLVVCVVVPDDSQVSCVVVPHGPVLSVVLVPPPDGSGPCVVVDPDPDDPPDDDPVLLVVLVCQCVDPVNQLPQLVVSQVVCVVVVHDSDDSVVSVVSCVVVVVPDNSHPDDDDDDDDDDDDDDPAWPPDKDWDWDWDDDPDPPFTWTWIWIFIDGPPPDTDIDIDTDGPVVVPDD

pLDDT: mean 78.39, std 12.87, range [38.16, 94.25]

Secondary structure (DSSP, 8-state):
---HHHHHHHHHHHHHHHHTT--HHHHHHHTT--HHHHHHHHTSTTT---HHHH--PPPPTTPPPHHHHHHHHHHHTSTTTTT--HHHHHHHHHHTT-----HHHHHHHHHHTT--S--SSPPP-----------SSTTSEEEEEEEEEE-SSTT-EEEEEEEEEE-SS----EEEEEE-GGGTT--